Protein AF-A0A7I0HMT1-F1 (afdb_monomer_lite)

Sequence (327 aa):
MYIFFTSRAIYLMNTRFSLSQYRSDVFGLISGSSTLFFNISSFSLLYFYFILPVLFFGVFVGFGYLLRFKKFGLLLVSLVLMALDSVMMAGRFGFHYIFFSGILLFVFKANVNYFKVSLRLMTVICAFILVATYSVYFISETRSINGQSNIKNLFENFVIDYHTESFHILDYELNQPDSIIHDFTLGFSTFSGIERYLLLLPNLIKLTSKIPEVDIIGGFLHPARNLGIDHFGNIKWYNAYASSLFVLYRDGAIFGVVLGSFLLGFFVQGLAYRLPMSVFSSTLLLTGFMFMSIYSLFQAAFTGPMLAGYILSIFTIMKIKLNRNNI

Radius of gyration: 20.98 Å; chains: 1; bounding box: 52×44×71 Å

Foldseek 3Di:
DLVVLLVVLVVCCVPPDPLVRLLCQCLPLPPVAHVSQVSDVVSVCCCFVPVLLVLLLLCLLLQLCCQPVVDNVSNVVSLVSLVSVCSSNSNQCSLVVLLVSLVVVVVCVVVPVPDPPDVVVNVVSVVSNVVSVVVVVVVVQVPPPPNDDDVVCVCCVPPPCQQPVLVVVLVVLLPDPPRPQVQQDPLAQLQLLVVLVVCPVCVVVVVDPRHNPVSVVCSVQVFWDFPDADPVGHTDTYGNAAALLSRQCSNPNPVSNVVVVVVLVVVLVVLVVCCVVRVSLSSSLNVLSVSLVVCSSVHSSCRGSSVSSNVVSVVVVVVVVVVVVVD

pLDDT: mean 75.61, std 12.05, range [44.94, 94.06]

Structure (mmCIF, N/CA/C/O backbone):
data_AF-A0A7I0HMT1-F1
#
_entry.id   AF-A0A7I0HMT1-F1
#
loop_
_atom_site.group_PDB
_atom_site.id
_atom_site.type_symbol
_atom_site.label_atom_id
_atom_site.label_alt_id
_atom_site.label_comp_id
_atom_site.label_asym_id
_atom_site.label_entity_id
_atom_site.label_seq_id
_atom_site.pdbx_PDB_ins_code
_atom_site.Cartn_x
_atom_site.Cartn_y
_atom_site.Cartn_z
_atom_site.occupancy
_atom_site.B_iso_or_equiv
_atom_site.auth_seq_id
_atom_site.auth_comp_id
_atom_site.auth_asym_id
_atom_site.auth_atom_id
_atom_site.pdbx_PDB_model_num
ATOM 1 N N . MET A 1 1 ? 9.554 13.277 12.192 1.00 83.19 1 MET A N 1
ATOM 2 C CA . MET A 1 1 ? 10.064 12.449 11.077 1.00 83.19 1 MET A CA 1
ATOM 3 C C . MET A 1 1 ? 9.332 12.715 9.760 1.00 83.19 1 MET A C 1
ATOM 5 O O . MET A 1 1 ? 9.974 13.224 8.855 1.00 83.19 1 MET A O 1
ATOM 9 N N . TYR A 1 2 ? 8.026 12.435 9.650 1.00 87.94 2 TYR A N 1
ATOM 10 C CA . TYR A 1 2 ? 7.260 12.624 8.404 1.00 87.94 2 TYR A CA 1
ATOM 11 C C . TYR A 1 2 ? 7.394 14.023 7.788 1.00 87.94 2 TYR A C 1
ATOM 13 O O . TYR A 1 2 ? 7.697 14.133 6.607 1.00 87.94 2 TYR A O 1
ATOM 21 N N . ILE A 1 3 ? 7.262 15.086 8.591 1.00 90.81 3 ILE A N 1
ATOM 22 C CA . ILE A 1 3 ? 7.424 16.475 8.121 1.00 90.81 3 ILE A CA 1
ATOM 23 C C . ILE A 1 3 ? 8.795 16.679 7.464 1.00 90.81 3 ILE A C 1
ATOM 25 O O . ILE A 1 3 ? 8.872 17.132 6.331 1.00 90.81 3 ILE A O 1
ATOM 29 N N . PHE A 1 4 ? 9.869 16.274 8.141 1.00 93.50 4 PHE A N 1
ATOM 30 C CA . PHE A 1 4 ? 11.237 16.425 7.648 1.00 93.50 4 PHE A CA 1
ATOM 31 C C . PHE A 1 4 ? 11.466 15.704 6.312 1.00 93.50 4 PHE A C 1
ATOM 33 O O . PHE A 1 4 ? 11.956 16.309 5.359 1.00 93.50 4 PHE A O 1
ATOM 40 N N . PHE A 1 5 ? 11.070 14.430 6.212 1.00 93.38 5 PHE A N 1
ATOM 41 C CA . PHE A 1 5 ? 11.219 13.679 4.965 1.00 93.38 5 PHE A CA 1
ATOM 42 C C . PHE A 1 5 ? 10.277 14.178 3.864 1.00 93.38 5 PHE A C 1
ATOM 44 O O . PHE A 1 5 ? 10.656 14.151 2.700 1.00 93.38 5 PHE A O 1
ATOM 51 N N . THR A 1 6 ? 9.107 14.721 4.206 1.00 92.69 6 THR A N 1
ATOM 52 C CA . THR A 1 6 ? 8.218 15.375 3.232 1.00 92.69 6 THR A CA 1
ATOM 53 C C . THR A 1 6 ? 8.853 16.645 2.672 1.00 92.69 6 THR A C 1
ATOM 55 O O . THR A 1 6 ? 8.900 16.825 1.459 1.00 92.69 6 THR A O 1
ATOM 58 N N . SER A 1 7 ? 9.408 17.508 3.527 1.00 93.50 7 SER A N 1
ATOM 59 C CA . SER A 1 7 ? 10.132 18.705 3.083 1.00 93.50 7 SER A CA 1
ATOM 60 C C . SER A 1 7 ? 11.315 18.340 2.185 1.00 93.50 7 SER A C 1
ATOM 62 O O . SER A 1 7 ? 11.533 18.978 1.156 1.00 93.50 7 SER A O 1
ATOM 64 N N . ARG A 1 8 ? 12.042 17.268 2.525 1.00 93.94 8 ARG A N 1
ATOM 65 C CA . ARG A 1 8 ? 13.122 16.733 1.689 1.00 93.94 8 ARG A CA 1
ATOM 66 C C . ARG A 1 8 ? 12.613 16.196 0.351 1.00 93.94 8 ARG A C 1
ATOM 68 O O . ARG A 1 8 ? 13.240 16.465 -0.667 1.00 93.94 8 ARG A O 1
ATOM 75 N N . ALA A 1 9 ? 11.498 15.471 0.337 1.00 91.56 9 ALA A N 1
ATOM 76 C CA . ALA A 1 9 ? 10.874 14.972 -0.886 1.00 91.56 9 ALA A CA 1
ATOM 77 C C . ALA A 1 9 ? 10.532 16.120 -1.843 1.00 91.56 9 ALA A C 1
ATOM 79 O O . ALA A 1 9 ? 10.933 16.096 -3.004 1.00 91.56 9 ALA A O 1
ATOM 80 N N . ILE A 1 10 ? 9.878 17.165 -1.326 1.00 91.62 10 ILE A N 1
ATOM 81 C CA . ILE A 1 10 ? 9.538 18.377 -2.084 1.00 91.62 10 ILE A CA 1
ATOM 82 C C . ILE A 1 10 ? 10.805 19.044 -2.630 1.00 91.62 10 ILE A C 1
ATOM 84 O O . ILE A 1 10 ? 10.863 19.389 -3.808 1.00 91.62 10 ILE A O 1
ATOM 88 N N . TYR A 1 11 ? 11.847 19.178 -1.807 1.00 94.06 11 TYR A N 1
ATOM 89 C CA . TYR A 1 11 ? 13.129 19.722 -2.253 1.00 94.06 11 TYR A CA 1
ATOM 90 C C . TYR A 1 11 ? 13.744 18.902 -3.399 1.00 94.06 11 TYR A C 1
ATOM 92 O O . TYR A 1 11 ? 14.152 19.473 -4.409 1.00 94.06 11 TYR A O 1
ATOM 100 N N . LEU A 1 12 ? 13.790 17.572 -3.277 1.00 92.62 12 LEU A N 1
ATOM 101 C CA . LEU A 1 12 ? 14.382 16.687 -4.286 1.00 92.62 12 LEU A CA 1
ATOM 102 C C . LEU A 1 12 ? 13.601 16.706 -5.607 1.00 92.62 12 LEU A C 1
ATOM 104 O O . LEU A 1 12 ? 14.223 16.796 -6.667 1.00 92.62 12 LEU A O 1
ATOM 108 N N . MET A 1 13 ? 12.266 16.689 -5.543 1.00 90.44 13 MET A N 1
ATOM 109 C CA . MET A 1 13 ? 11.390 16.7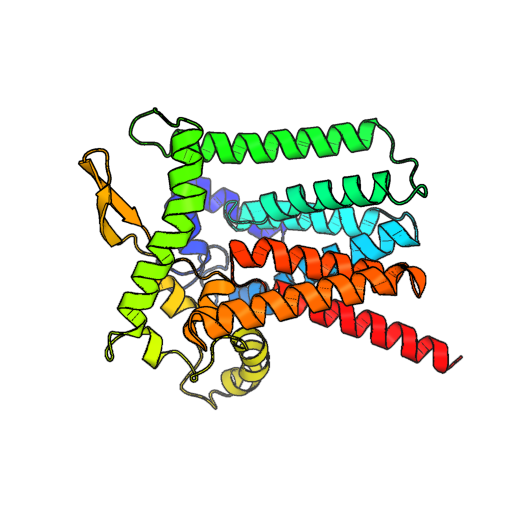91 -6.718 1.00 90.44 13 MET A CA 1
ATOM 110 C C . MET A 1 13 ? 11.506 18.145 -7.431 1.00 90.44 13 MET A C 1
ATOM 112 O O . MET A 1 13 ? 11.334 18.209 -8.642 1.00 90.44 13 MET A O 1
ATOM 116 N N . ASN A 1 14 ? 11.820 19.222 -6.705 1.00 89.50 14 ASN A N 1
ATOM 117 C CA . ASN A 1 14 ? 11.955 20.556 -7.295 1.00 89.50 14 ASN A CA 1
ATOM 118 C C . ASN A 1 14 ? 13.364 20.863 -7.824 1.00 89.50 14 ASN A C 1
ATOM 120 O O . ASN A 1 14 ? 13.516 21.785 -8.619 1.00 89.50 14 ASN A O 1
ATOM 124 N N . THR A 1 15 ? 14.400 20.154 -7.363 1.00 90.56 15 THR A N 1
ATOM 125 C CA . THR A 1 15 ? 15.801 20.538 -7.639 1.00 90.56 15 THR A CA 1
ATOM 126 C C . THR A 1 15 ? 16.631 19.486 -8.358 1.00 90.56 15 THR A C 1
ATOM 128 O O . THR A 1 15 ? 17.561 19.849 -9.072 1.00 90.56 15 THR A O 1
ATOM 131 N N . ARG A 1 16 ? 16.359 18.193 -8.145 1.00 86.62 16 ARG A N 1
ATOM 132 C CA . ARG A 1 16 ? 17.273 17.112 -8.558 1.00 86.62 16 ARG A CA 1
ATOM 133 C C . ARG A 1 16 ? 16.660 16.112 -9.517 1.00 86.62 16 ARG A C 1
ATOM 135 O O . ARG A 1 16 ? 17.378 15.572 -10.351 1.00 86.62 16 ARG A O 1
ATOM 142 N N . PHE A 1 17 ? 15.368 15.843 -9.387 1.00 86.44 17 PHE A N 1
ATOM 143 C CA . PHE A 1 17 ? 14.721 14.756 -10.107 1.00 86.44 17 PHE A CA 1
ATOM 144 C C . PHE A 1 17 ? 13.417 15.218 -10.739 1.00 86.44 17 PHE A C 1
ATOM 146 O O . PHE A 1 17 ? 12.614 15.882 -10.089 1.00 86.44 17 PHE A O 1
ATOM 153 N N . SER A 1 18 ? 13.154 14.777 -11.971 1.00 85.62 18 SER A N 1
ATOM 154 C CA . SER A 1 18 ? 11.780 14.780 -12.483 1.00 85.62 18 SER A CA 1
ATOM 155 C C . SER A 1 18 ? 10.898 13.859 -11.629 1.00 85.62 18 SER A C 1
ATOM 157 O O . SER A 1 18 ? 11.389 12.901 -11.027 1.00 85.62 18 SER A O 1
ATOM 159 N N . LEU A 1 19 ? 9.580 14.088 -11.613 1.00 78.88 19 LEU A N 1
ATOM 160 C CA . LEU A 1 19 ? 8.639 13.285 -10.816 1.00 78.88 19 LEU A CA 1
ATOM 161 C C . LEU A 1 19 ? 8.770 11.773 -11.085 1.00 78.88 19 LEU A C 1
ATOM 163 O O . LEU A 1 19 ? 8.695 10.965 -10.162 1.00 78.88 19 LEU A O 1
ATOM 167 N N . SER A 1 20 ? 9.001 11.384 -12.345 1.00 77.06 20 SER A N 1
ATOM 168 C CA . SER A 1 20 ? 9.175 9.976 -12.721 1.00 77.06 20 SER A CA 1
ATOM 169 C C . SER A 1 20 ? 10.487 9.388 -12.199 1.00 77.06 20 SER A C 1
ATOM 171 O O . SER A 1 20 ? 10.487 8.276 -11.676 1.00 77.06 20 SER A O 1
ATOM 173 N N . GLN A 1 21 ? 11.593 10.129 -12.309 1.00 80.88 21 GLN A N 1
ATOM 174 C CA . GLN A 1 21 ? 12.896 9.689 -11.798 1.00 80.88 21 GLN A CA 1
ATOM 175 C C . GLN A 1 21 ? 12.886 9.593 -10.275 1.00 80.88 21 GLN A C 1
ATOM 177 O O . GLN A 1 21 ? 13.326 8.587 -9.726 1.00 80.88 21 GLN A O 1
ATOM 182 N N . TYR A 1 22 ? 12.316 10.598 -9.605 1.00 86.06 22 TYR A N 1
ATOM 183 C CA . TYR A 1 22 ? 12.167 10.604 -8.156 1.00 86.06 22 TYR A CA 1
ATOM 184 C C . TYR A 1 22 ? 11.382 9.380 -7.684 1.00 86.06 22 TYR A C 1
ATOM 186 O O . TYR A 1 22 ? 11.816 8.677 -6.777 1.00 86.06 22 TYR A O 1
ATOM 194 N N . ARG A 1 23 ? 10.263 9.066 -8.352 1.00 79.44 23 ARG A N 1
ATOM 195 C CA . ARG A 1 23 ? 9.438 7.903 -8.011 1.00 79.44 23 ARG A CA 1
ATOM 196 C C . ARG A 1 23 ? 10.231 6.598 -8.042 1.00 79.44 23 ARG A C 1
ATOM 198 O O . ARG A 1 23 ? 10.039 5.774 -7.158 1.00 79.44 23 ARG A O 1
ATOM 205 N N . SER A 1 24 ? 11.083 6.396 -9.042 1.00 76.88 24 SER A N 1
ATOM 206 C CA . SER A 1 24 ? 11.909 5.187 -9.135 1.00 76.88 24 SER A CA 1
ATOM 207 C C . SER A 1 24 ? 13.045 5.188 -8.106 1.00 76.88 24 SER A C 1
ATOM 209 O O . SER A 1 24 ? 13.325 4.163 -7.486 1.00 76.88 24 SER A O 1
ATOM 211 N N . ASP A 1 25 ? 13.672 6.341 -7.877 1.00 83.69 25 ASP A N 1
ATOM 212 C CA . ASP A 1 25 ? 14.804 6.475 -6.958 1.00 83.69 25 ASP A CA 1
ATOM 213 C C . ASP A 1 25 ? 14.411 6.359 -5.476 1.00 83.69 25 ASP A C 1
ATOM 215 O O . ASP A 1 25 ? 15.166 5.805 -4.683 1.00 83.69 25 ASP A O 1
ATOM 219 N N . VAL A 1 26 ? 13.200 6.774 -5.084 1.00 84.25 26 VAL A N 1
ATOM 220 C CA . VAL A 1 26 ? 12.722 6.618 -3.696 1.00 84.25 26 VAL A CA 1
ATOM 221 C C . VAL A 1 26 ? 12.705 5.151 -3.247 1.00 84.25 26 VAL A C 1
ATOM 223 O O . VAL A 1 26 ? 12.935 4.881 -2.067 1.00 84.25 26 VAL A O 1
ATOM 226 N N . PHE A 1 27 ? 12.505 4.211 -4.174 1.00 77.06 27 PHE A N 1
ATOM 227 C CA . PHE A 1 27 ? 12.581 2.768 -3.917 1.00 77.06 27 PHE A CA 1
ATOM 228 C C . PHE A 1 27 ? 13.976 2.176 -4.177 1.00 77.06 27 PHE A C 1
ATOM 230 O O . PHE A 1 27 ? 14.144 0.965 -4.116 1.00 77.06 27 PHE A O 1
ATOM 237 N N . GLY A 1 28 ? 14.977 3.007 -4.477 1.00 72.69 28 GLY A N 1
ATOM 238 C CA . GLY A 1 28 ? 16.339 2.568 -4.771 1.00 72.69 28 GLY A CA 1
ATOM 239 C C . GLY A 1 28 ? 16.502 1.867 -6.119 1.00 72.69 28 GLY A C 1
ATOM 240 O O . GLY A 1 28 ? 17.533 1.246 -6.344 1.00 72.69 28 GLY A O 1
ATOM 241 N N . LEU A 1 29 ? 15.531 1.978 -7.035 1.00 73.06 29 LEU A N 1
ATOM 242 C CA . LEU A 1 29 ? 15.569 1.271 -8.324 1.00 73.06 29 LEU A CA 1
ATOM 243 C C . LEU A 1 29 ? 16.625 1.826 -9.292 1.00 73.06 29 LEU A C 1
ATOM 245 O O . LEU A 1 29 ? 17.012 1.136 -10.226 1.00 73.06 29 LEU A O 1
ATOM 249 N N . ILE A 1 30 ? 17.062 3.075 -9.098 1.00 70.12 30 ILE A N 1
ATOM 250 C CA . ILE A 1 30 ? 18.069 3.726 -9.951 1.00 70.12 30 ILE A CA 1
ATOM 251 C C . ILE A 1 30 ? 19.456 3.626 -9.316 1.00 70.12 30 ILE A C 1
ATOM 253 O O . ILE A 1 30 ? 20.399 3.157 -9.943 1.00 70.12 30 ILE A O 1
ATOM 257 N N . SER A 1 31 ? 19.589 4.094 -8.076 1.00 67.31 31 SER A N 1
ATOM 258 C CA . SER A 1 31 ? 20.881 4.253 -7.401 1.00 67.31 31 SER A CA 1
ATOM 259 C C . SER A 1 31 ? 21.216 3.113 -6.427 1.00 67.31 31 SER A C 1
ATOM 261 O O . SER A 1 31 ? 22.218 3.187 -5.718 1.00 67.31 31 SER A O 1
ATOM 263 N N . GLY A 1 32 ? 20.378 2.071 -6.348 1.00 67.31 32 GLY A N 1
ATOM 264 C CA . GLY A 1 32 ? 20.508 0.962 -5.391 1.00 67.31 32 GLY A CA 1
ATOM 265 C C . GLY A 1 32 ? 20.139 1.331 -3.948 1.00 67.31 32 GLY A C 1
ATOM 266 O O . GLY A 1 32 ? 20.117 0.475 -3.068 1.00 67.31 32 GLY A O 1
ATOM 267 N N . SER A 1 33 ? 19.841 2.605 -3.675 1.00 76.00 33 SER A N 1
ATOM 268 C CA . SER A 1 33 ? 19.452 3.102 -2.355 1.00 76.00 33 SER A CA 1
ATOM 269 C C . SER A 1 33 ? 18.548 4.328 -2.487 1.00 76.00 33 SER A C 1
ATOM 271 O O . SER A 1 33 ? 18.501 4.967 -3.526 1.00 76.00 33 SER A O 1
ATOM 273 N N . SER A 1 34 ? 17.775 4.653 -1.455 1.00 84.19 34 SER A N 1
ATOM 274 C CA . SER A 1 34 ? 16.822 5.763 -1.536 1.00 84.19 34 SER A CA 1
ATOM 275 C C . SER A 1 34 ? 17.482 7.099 -1.196 1.00 84.19 34 SER A C 1
ATOM 277 O O . SER A 1 34 ? 17.866 7.322 -0.038 1.00 84.19 34 SER A O 1
ATOM 279 N N . THR A 1 35 ? 17.532 8.043 -2.144 1.00 88.00 35 THR A N 1
ATOM 280 C CA . THR A 1 35 ? 18.073 9.392 -1.868 1.00 88.00 35 THR A CA 1
ATOM 281 C C . THR A 1 35 ? 17.214 10.183 -0.885 1.00 88.00 35 THR A C 1
ATOM 283 O O . THR A 1 35 ? 17.734 11.026 -0.134 1.00 88.00 35 THR A O 1
ATOM 286 N N . LEU A 1 36 ? 15.913 9.874 -0.807 1.00 90.50 36 LEU A N 1
ATOM 287 C CA . LEU A 1 36 ? 15.019 10.390 0.229 1.00 90.50 36 LEU A CA 1
ATOM 288 C C . LEU A 1 36 ? 15.558 10.047 1.623 1.00 90.50 36 LEU A C 1
ATOM 290 O O . LEU A 1 36 ? 15.602 10.922 2.487 1.00 90.50 36 LEU A O 1
ATOM 294 N N . PHE A 1 37 ? 16.057 8.827 1.811 1.00 90.69 37 PHE A N 1
ATOM 295 C CA . PHE A 1 37 ? 16.632 8.338 3.065 1.00 90.69 37 PHE A CA 1
ATOM 296 C C . PHE A 1 37 ? 18.155 8.530 3.159 1.00 90.69 37 PHE A C 1
ATOM 298 O O . PHE A 1 37 ? 18.831 7.776 3.851 1.00 90.69 37 PHE A O 1
ATOM 305 N N . PHE A 1 38 ? 18.704 9.557 2.496 1.00 88.19 38 PHE A N 1
ATOM 306 C CA . PHE A 1 38 ? 20.143 9.881 2.486 1.00 88.19 38 PHE A CA 1
ATOM 307 C C . PHE A 1 38 ? 21.041 8.751 1.972 1.00 88.19 38 PHE A C 1
ATOM 309 O O . PHE A 1 38 ? 22.221 8.721 2.309 1.00 88.19 38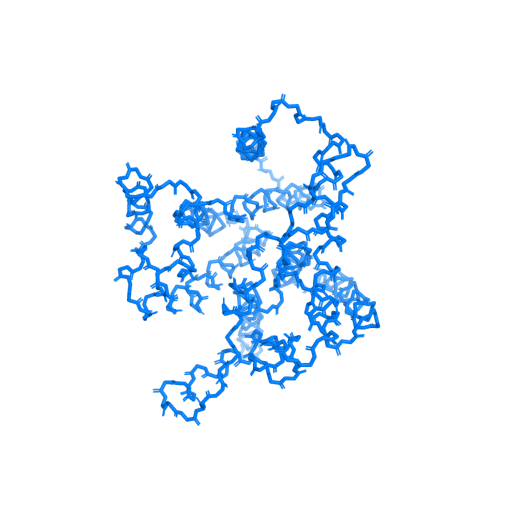 PHE A O 1
ATOM 316 N N . ASN A 1 39 ? 20.502 7.822 1.177 1.00 83.31 39 ASN A N 1
ATOM 317 C CA . ASN A 1 39 ? 21.199 6.602 0.765 1.00 83.31 39 ASN A CA 1
ATOM 318 C C . ASN A 1 39 ? 21.623 5.714 1.955 1.00 83.31 39 ASN A C 1
ATOM 320 O O . ASN A 1 39 ? 22.502 4.867 1.828 1.00 83.31 39 ASN A O 1
ATOM 324 N N . ILE A 1 40 ? 20.991 5.886 3.124 1.00 82.06 40 ILE A N 1
ATOM 325 C CA . ILE A 1 40 ? 21.247 5.089 4.327 1.00 82.06 40 ILE A CA 1
ATOM 326 C C . ILE A 1 40 ? 20.218 3.957 4.383 1.00 82.06 40 ILE A C 1
ATOM 328 O O . ILE A 1 40 ? 19.029 4.183 4.632 1.00 82.06 40 ILE A O 1
ATOM 332 N N . SER A 1 41 ? 20.679 2.718 4.195 1.00 78.12 41 SER A N 1
ATOM 333 C CA . SER A 1 41 ? 19.829 1.518 4.187 1.00 78.12 41 SER A CA 1
ATOM 334 C C . SER A 1 41 ? 19.024 1.354 5.480 1.00 78.12 41 SER A C 1
ATOM 336 O O . SER A 1 41 ? 17.832 1.063 5.421 1.00 78.12 41 SER A O 1
ATOM 338 N N . SER A 1 42 ? 19.619 1.638 6.642 1.00 80.25 42 SER A N 1
ATOM 339 C CA . SER A 1 42 ? 18.949 1.538 7.947 1.00 80.25 42 SER A CA 1
ATOM 340 C C . SER A 1 42 ? 17.693 2.407 8.055 1.00 80.25 42 SER A C 1
ATOM 342 O O . SER A 1 42 ? 16.711 1.989 8.665 1.00 80.25 42 SER A O 1
ATOM 344 N N . PHE A 1 43 ? 17.684 3.599 7.447 1.00 84.00 43 PHE A N 1
ATOM 345 C CA . PHE A 1 43 ? 16.502 4.466 7.437 1.00 84.00 43 PHE A CA 1
ATOM 346 C C . PHE A 1 43 ? 15.407 3.938 6.515 1.00 84.00 43 PHE A C 1
ATOM 348 O O . PHE A 1 43 ? 14.237 3.974 6.894 1.00 84.00 43 PHE A O 1
ATOM 355 N N . SER A 1 44 ? 15.785 3.397 5.354 1.00 82.00 44 SER A N 1
ATOM 356 C CA . SER A 1 44 ? 14.847 2.721 4.453 1.00 82.00 44 SER A CA 1
ATOM 357 C C . SER A 1 44 ? 14.195 1.518 5.145 1.00 82.00 44 SER A C 1
ATOM 359 O O . SER A 1 44 ? 12.970 1.411 5.193 1.00 82.00 44 SER A O 1
ATOM 361 N N . LEU A 1 45 ? 15.001 0.666 5.792 1.00 80.19 45 LEU A N 1
ATOM 362 C CA . LEU A 1 45 ? 14.516 -0.498 6.535 1.00 80.19 45 LEU A CA 1
ATOM 363 C C . LEU A 1 45 ? 13.584 -0.093 7.682 1.00 80.19 45 LEU A C 1
ATOM 365 O O . LEU A 1 45 ? 12.481 -0.625 7.791 1.00 80.19 45 LEU A O 1
ATOM 369 N N . LEU A 1 46 ? 13.979 0.881 8.508 1.00 84.31 46 LEU A N 1
ATOM 370 C CA . LEU A 1 46 ? 13.128 1.392 9.588 1.00 84.31 46 LEU A CA 1
ATOM 371 C C . LEU A 1 46 ? 11.778 1.877 9.046 1.00 84.31 46 LEU A C 1
ATOM 373 O O . LEU A 1 46 ? 10.723 1.587 9.616 1.00 84.31 46 LEU A O 1
ATOM 377 N N . TYR A 1 47 ? 11.805 2.608 7.936 1.00 87.88 47 TYR A N 1
ATOM 378 C CA . TYR A 1 47 ? 10.601 3.143 7.334 1.00 87.88 47 TYR A CA 1
ATOM 379 C C . TYR A 1 47 ? 9.666 2.035 6.815 1.00 87.88 47 TYR A C 1
ATOM 381 O O . TYR A 1 47 ? 8.504 1.983 7.226 1.00 87.88 47 TYR A O 1
ATOM 389 N N . PHE A 1 48 ? 10.164 1.118 5.979 1.00 82.12 48 PHE A N 1
ATOM 390 C CA . PHE A 1 48 ? 9.332 0.084 5.353 1.00 82.12 48 PHE A CA 1
ATOM 391 C C . PHE A 1 48 ? 8.881 -1.013 6.328 1.00 82.12 48 PHE A C 1
ATOM 393 O O . PHE A 1 48 ? 7.753 -1.493 6.213 1.00 82.12 48 PHE A O 1
ATOM 400 N N . TYR A 1 49 ? 9.714 -1.387 7.306 1.00 83.44 49 TYR A N 1
ATOM 401 C CA . TYR A 1 49 ? 9.408 -2.485 8.233 1.00 83.44 49 TYR A CA 1
ATOM 402 C C . TYR A 1 49 ? 8.704 -2.052 9.518 1.00 83.44 49 TYR A C 1
ATOM 404 O O . TYR A 1 49 ? 8.034 -2.881 10.130 1.00 83.44 49 TYR A O 1
ATOM 412 N N . PHE A 1 50 ? 8.809 -0.785 9.929 1.00 87.00 50 PHE A N 1
ATOM 413 C CA . PHE A 1 50 ? 8.191 -0.322 11.177 1.00 87.00 50 PHE A CA 1
ATOM 414 C C . PHE A 1 50 ? 7.210 0.819 10.959 1.00 87.00 50 PHE A C 1
ATOM 416 O O . PHE A 1 50 ? 6.052 0.723 11.363 1.00 87.00 50 PHE A O 1
ATOM 423 N N . ILE A 1 51 ? 7.638 1.895 10.306 1.00 91.56 51 ILE A N 1
ATOM 424 C CA . ILE A 1 51 ? 6.834 3.121 10.240 1.00 91.56 51 ILE A CA 1
ATOM 425 C C . ILE A 1 51 ? 5.590 2.921 9.379 1.00 91.56 51 ILE A C 1
ATOM 427 O O . ILE A 1 51 ? 4.487 3.258 9.811 1.00 91.56 51 ILE A O 1
ATOM 431 N N . LEU A 1 52 ? 5.751 2.329 8.197 1.00 89.75 52 LEU A N 1
ATOM 432 C CA . LEU A 1 52 ? 4.647 2.101 7.275 1.00 89.75 52 LEU A CA 1
ATOM 433 C C . LEU A 1 52 ? 3.613 1.088 7.829 1.00 89.75 52 LEU A C 1
ATOM 435 O O . LEU A 1 52 ? 2.417 1.385 7.782 1.00 89.75 52 LEU A O 1
ATOM 439 N N . PRO A 1 53 ? 4.005 -0.038 8.466 1.00 91.88 53 PRO A N 1
ATOM 440 C CA . PRO A 1 53 ? 3.071 -0.885 9.215 1.00 91.88 53 PRO A CA 1
ATOM 441 C C . PRO A 1 53 ? 2.334 -0.173 10.351 1.00 91.88 53 PRO A C 1
ATOM 443 O O . PRO A 1 53 ? 1.128 -0.362 10.511 1.00 91.88 53 PRO A O 1
ATOM 446 N N . VAL A 1 54 ? 3.027 0.669 11.129 1.00 93.56 54 VAL A N 1
ATOM 447 C CA . VAL A 1 54 ? 2.411 1.455 12.215 1.00 93.56 54 VAL A CA 1
ATOM 448 C C . VAL A 1 54 ? 1.402 2.463 11.664 1.00 93.56 54 VAL A C 1
ATOM 450 O O . VAL A 1 54 ? 0.359 2.689 12.279 1.00 93.56 54 VAL A O 1
ATOM 453 N N . LEU A 1 55 ? 1.666 3.036 10.489 1.00 93.38 55 LEU A N 1
ATOM 454 C CA . LEU A 1 55 ? 0.732 3.926 9.812 1.00 93.38 55 LEU A CA 1
ATOM 455 C C . LEU A 1 55 ? -0.569 3.198 9.430 1.00 93.38 55 LEU A C 1
ATOM 457 O O . LEU A 1 55 ? -1.653 3.684 9.762 1.00 93.38 55 LEU A O 1
ATOM 461 N N . PHE A 1 56 ? -0.479 2.009 8.817 1.00 93.00 56 PHE A N 1
ATOM 462 C CA . PHE A 1 56 ? -1.658 1.179 8.515 1.00 93.00 56 PHE A CA 1
ATOM 463 C C . PHE A 1 56 ? -2.388 0.716 9.778 1.00 93.00 56 PHE A C 1
ATOM 465 O O . PHE A 1 56 ? -3.614 0.807 9.849 1.00 93.00 56 PHE A O 1
ATOM 472 N N . PHE A 1 57 ? -1.647 0.297 10.807 1.00 94.06 57 PHE A N 1
ATOM 473 C CA . PHE A 1 57 ? -2.205 -0.015 12.122 1.00 94.06 57 PHE A CA 1
ATOM 474 C C . PHE A 1 57 ? -3.011 1.163 12.687 1.00 94.06 57 PHE A C 1
ATOM 476 O O . PHE A 1 57 ? -4.143 0.978 13.135 1.00 94.06 57 PHE A O 1
ATOM 483 N N . GLY A 1 58 ? -2.470 2.383 12.606 1.00 94.06 58 GLY A N 1
ATOM 484 C CA . GLY A 1 58 ? -3.151 3.604 13.032 1.00 94.06 58 GLY A CA 1
ATOM 485 C C . GLY A 1 58 ? -4.468 3.844 12.291 1.00 94.06 58 GLY A C 1
ATOM 486 O O . GLY A 1 58 ? -5.464 4.186 12.926 1.00 94.06 58 GLY A O 1
ATOM 487 N N . VAL A 1 59 ? -4.515 3.582 10.979 1.00 92.44 59 VAL A N 1
ATOM 488 C CA . VAL A 1 59 ? -5.760 3.650 10.196 1.00 92.44 59 VAL A CA 1
ATOM 489 C C . VAL A 1 59 ? -6.775 2.614 10.689 1.00 92.44 59 VAL A C 1
ATOM 491 O O . VAL A 1 59 ? -7.910 2.977 11.005 1.00 92.44 59 VAL A O 1
ATOM 494 N N . PHE A 1 60 ? -6.384 1.342 10.816 1.00 91.81 60 PHE A N 1
ATOM 495 C CA . PHE A 1 60 ? -7.294 0.255 11.213 1.00 91.81 60 PHE A CA 1
ATOM 496 C C . PHE A 1 60 ? -7.853 0.457 12.628 1.00 91.81 60 PHE A C 1
ATOM 498 O O . PHE A 1 60 ? -9.065 0.377 12.854 1.00 91.81 60 PHE A O 1
ATOM 505 N N . VAL A 1 61 ? -6.983 0.808 13.578 1.00 90.69 61 VAL A N 1
ATOM 506 C CA . VAL A 1 61 ? -7.372 1.143 14.952 1.00 90.69 61 VAL A CA 1
ATOM 507 C C . VAL A 1 61 ? -8.183 2.435 14.992 1.00 90.69 61 VAL A C 1
ATOM 509 O O . VAL A 1 61 ? -9.164 2.513 15.731 1.00 90.69 61 VAL A O 1
ATOM 512 N N . GLY A 1 62 ? -7.832 3.426 14.172 1.00 89.94 62 GLY A N 1
ATOM 513 C CA . GLY A 1 62 ? -8.571 4.675 14.008 1.00 89.94 62 GLY A CA 1
ATOM 514 C C . GLY A 1 62 ? -10.029 4.440 13.622 1.00 89.94 62 GLY A C 1
ATOM 515 O O . GLY A 1 62 ? -10.918 5.028 14.240 1.00 89.94 62 GLY A O 1
ATOM 516 N N . PHE A 1 63 ? -10.293 3.522 12.686 1.00 87.12 63 PHE A N 1
ATOM 517 C CA . PHE A 1 63 ? -11.655 3.089 12.356 1.00 87.12 63 PHE A CA 1
ATOM 518 C C . PHE A 1 63 ? -12.364 2.439 13.546 1.00 87.12 63 PHE A C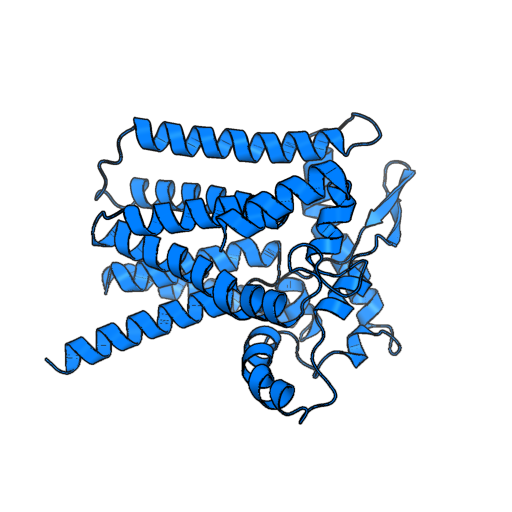 1
ATOM 520 O O . PHE A 1 63 ? -13.497 2.811 13.857 1.00 87.12 63 PHE A O 1
ATOM 527 N N . GLY A 1 64 ? -11.699 1.525 14.259 1.00 84.56 64 GLY A N 1
ATOM 528 C CA . GLY A 1 64 ? -12.255 0.918 15.472 1.00 84.56 64 GLY A CA 1
ATOM 529 C C . GLY A 1 64 ? -12.632 1.965 16.530 1.00 84.56 64 GLY A C 1
ATOM 530 O O . GLY A 1 64 ? -13.739 1.934 17.076 1.00 84.56 64 GLY A O 1
ATOM 531 N N . TYR A 1 65 ? -11.747 2.935 16.788 1.00 84.06 65 TYR A N 1
ATOM 532 C CA . TYR A 1 65 ? -11.974 4.015 17.754 1.00 84.06 65 TYR A CA 1
ATOM 533 C C . TYR A 1 65 ? -13.094 4.954 17.325 1.00 84.06 65 TYR A C 1
ATOM 535 O O . TYR A 1 65 ? -13.906 5.374 18.156 1.00 84.06 65 TYR A O 1
ATOM 543 N N . LEU A 1 66 ? -13.155 5.268 16.036 1.00 82.38 66 LEU A N 1
ATOM 544 C CA . LEU A 1 66 ? -14.209 6.094 15.485 1.00 82.38 66 LEU A CA 1
ATOM 545 C C . LEU A 1 66 ? -15.571 5.409 15.632 1.00 82.38 66 LEU A C 1
ATOM 547 O O . LEU A 1 66 ? -16.486 6.025 16.173 1.00 82.38 66 LEU A O 1
ATOM 551 N N . LEU A 1 67 ? -15.716 4.148 15.210 1.00 78.25 67 LEU A N 1
ATOM 552 C CA . LEU A 1 67 ? -17.016 3.468 15.259 1.00 78.25 67 LEU A CA 1
ATOM 553 C C . LEU A 1 67 ? -17.456 3.143 16.694 1.00 78.25 67 LEU A C 1
ATOM 555 O O . LEU A 1 67 ? -18.640 3.246 17.006 1.00 78.25 67 LEU A O 1
ATOM 559 N N . ARG A 1 68 ? -16.524 2.797 17.596 1.00 77.88 68 ARG A N 1
ATOM 560 C CA . ARG A 1 68 ? -16.867 2.458 18.988 1.00 77.88 68 ARG A CA 1
ATOM 561 C C . ARG A 1 68 ? -17.037 3.678 19.890 1.00 77.88 68 ARG A C 1
ATOM 563 O O . ARG A 1 68 ? -17.972 3.714 20.685 1.00 77.88 68 ARG A O 1
ATOM 570 N N . PHE A 1 69 ? -16.109 4.629 19.821 1.00 80.19 69 PHE A N 1
ATOM 571 C CA . PHE A 1 69 ? -16.005 5.737 20.779 1.00 80.19 69 PHE A CA 1
ATOM 572 C C . PHE A 1 69 ? -16.331 7.100 20.166 1.00 80.19 69 PHE A C 1
ATOM 574 O O . PHE A 1 69 ? -16.281 8.100 20.879 1.00 80.19 69 PHE A O 1
ATOM 581 N N . LYS A 1 70 ? -16.642 7.166 18.862 1.00 76.75 70 LYS A N 1
ATOM 582 C CA . LYS A 1 70 ? -16.911 8.416 18.126 1.00 76.75 70 LYS A CA 1
ATOM 583 C C . LYS A 1 70 ? -15.741 9.407 18.165 1.00 76.75 70 LYS A C 1
ATOM 585 O O . LYS A 1 70 ? -15.927 10.605 17.971 1.00 76.75 70 LYS A O 1
ATOM 590 N N . LYS A 1 71 ? -14.520 8.913 18.400 1.00 80.44 71 LYS A N 1
ATOM 591 C CA . LYS A 1 71 ? -13.303 9.731 18.449 1.00 80.44 71 LYS A CA 1
ATOM 592 C C . LYS A 1 71 ? -12.587 9.676 17.105 1.00 80.44 71 LYS A C 1
ATOM 594 O O . LYS A 1 71 ? -11.979 8.668 16.766 1.00 80.44 71 LYS A O 1
ATOM 599 N N . PHE A 1 72 ? -12.636 10.779 16.363 1.00 82.44 72 PHE A N 1
ATOM 600 C CA . PHE A 1 72 ? -12.010 10.891 15.041 1.00 82.44 72 PHE A CA 1
ATOM 601 C C . PHE A 1 72 ? -10.509 11.208 15.089 1.00 82.44 72 PHE A C 1
ATOM 603 O O . PHE A 1 72 ? -9.811 10.970 14.111 1.00 82.44 72 PHE A O 1
ATOM 610 N N . GLY A 1 73 ? -9.996 11.707 16.220 1.00 84.50 73 GLY A N 1
ATOM 611 C CA . GLY A 1 73 ? -8.627 12.226 16.322 1.00 84.50 73 GLY A CA 1
ATOM 612 C C . GLY A 1 73 ? -7.543 11.247 15.865 1.00 84.50 73 GLY A C 1
ATOM 613 O O . GLY A 1 73 ? -6.667 11.639 15.104 1.00 84.50 73 GLY A O 1
ATOM 614 N N . LEU A 1 74 ? -7.632 9.970 16.259 1.00 89.69 74 LEU A N 1
ATOM 615 C CA . LEU A 1 74 ? -6.646 8.965 15.848 1.00 89.69 74 LEU A CA 1
ATOM 616 C C . LEU A 1 74 ? -6.671 8.734 14.331 1.00 89.69 74 LEU A C 1
ATOM 618 O O . LEU A 1 74 ? -5.627 8.780 13.691 1.00 89.69 74 LEU A O 1
ATOM 622 N N . LEU A 1 75 ? -7.866 8.556 13.757 1.00 89.00 75 LEU A N 1
ATOM 623 C CA . LEU A 1 75 ? -8.017 8.364 12.316 1.00 89.00 75 LEU A CA 1
ATOM 624 C C . LEU A 1 75 ? -7.546 9.600 11.538 1.00 89.00 75 LEU A C 1
ATOM 626 O O . LEU A 1 75 ? -6.852 9.453 10.540 1.00 89.00 75 LEU A O 1
ATOM 630 N N . LEU A 1 76 ? -7.861 10.809 12.012 1.00 86.31 76 LEU A N 1
ATOM 631 C CA . LEU A 1 76 ? -7.402 12.055 11.397 1.00 86.31 76 LEU A CA 1
ATOM 632 C C . LEU A 1 76 ? -5.875 12.142 11.366 1.00 86.31 76 LEU A C 1
ATOM 634 O O . LEU A 1 76 ? -5.308 12.429 10.316 1.00 86.31 76 LEU A O 1
ATOM 638 N N . VAL A 1 77 ? -5.209 11.864 12.491 1.00 91.00 77 VAL A N 1
ATOM 639 C CA . VAL A 1 77 ? -3.741 11.860 12.559 1.00 91.00 77 VAL A CA 1
ATOM 640 C C . VAL A 1 77 ? -3.168 10.842 11.574 1.00 91.00 77 VAL A C 1
ATOM 642 O O . VAL A 1 77 ? -2.268 11.183 10.810 1.00 91.00 77 VAL A O 1
ATOM 645 N N . SER A 1 78 ? -3.717 9.626 11.522 1.00 92.75 78 SER A N 1
ATOM 646 C CA . SER A 1 78 ? -3.268 8.606 10.570 1.00 92.75 78 SER A CA 1
ATOM 647 C C . SER A 1 78 ? -3.485 9.015 9.111 1.00 92.75 78 SER A C 1
ATOM 649 O O . SER A 1 78 ? -2.592 8.809 8.297 1.00 92.75 78 SER A O 1
ATOM 651 N N . LEU A 1 79 ? -4.614 9.643 8.768 1.00 89.69 79 LEU A N 1
ATOM 652 C CA . LEU A 1 79 ? -4.878 10.127 7.407 1.00 89.69 79 LEU A CA 1
ATOM 653 C C . LEU A 1 79 ? -3.957 11.289 7.009 1.00 89.69 79 LEU A C 1
ATOM 655 O O . LEU A 1 79 ? -3.489 11.327 5.874 1.00 89.69 79 LEU A O 1
ATOM 659 N N . VAL A 1 80 ? -3.647 12.203 7.934 1.00 88.94 80 VAL A N 1
ATOM 660 C CA . VAL A 1 80 ? -2.671 13.282 7.697 1.00 88.94 80 VAL A CA 1
ATOM 661 C C . VAL A 1 80 ? -1.278 12.703 7.465 1.00 88.94 80 VAL A C 1
ATOM 663 O O . VAL A 1 80 ? -0.607 13.086 6.510 1.00 88.94 80 VAL A O 1
ATOM 666 N N . LEU A 1 81 ? -0.849 11.746 8.292 1.00 91.56 81 LEU A N 1
ATOM 667 C CA . LEU A 1 81 ? 0.427 11.060 8.091 1.00 91.56 81 LEU A CA 1
ATOM 668 C C . LEU A 1 81 ? 0.452 10.295 6.762 1.00 91.56 81 LEU A C 1
ATOM 670 O O . LEU A 1 81 ? 1.459 10.351 6.069 1.00 91.56 81 LEU A O 1
ATOM 674 N N . MET A 1 82 ? -0.661 9.675 6.356 1.00 90.25 82 MET A N 1
ATOM 675 C CA . MET A 1 82 ? -0.804 9.025 5.048 1.00 90.25 82 MET A CA 1
ATOM 676 C C . MET A 1 82 ? -0.714 10.022 3.886 1.00 90.25 82 MET A C 1
ATOM 678 O O . MET A 1 82 ? -0.170 9.701 2.832 1.00 90.25 82 MET A O 1
ATOM 682 N N . ALA A 1 83 ? -1.206 11.251 4.059 1.00 86.06 83 ALA A N 1
ATOM 683 C CA . ALA A 1 83 ? -1.071 12.297 3.047 1.00 86.06 83 ALA A CA 1
ATOM 684 C C . ALA A 1 83 ? 0.394 12.733 2.901 1.00 86.06 83 ALA A C 1
ATOM 686 O O . ALA A 1 83 ? 0.896 12.842 1.785 1.00 86.06 83 ALA A O 1
ATOM 687 N N . LEU A 1 84 ? 1.104 12.909 4.020 1.00 89.75 84 LEU A N 1
ATOM 688 C CA . LEU A 1 84 ? 2.544 13.191 4.018 1.00 89.75 84 LEU A CA 1
ATOM 689 C C . LEU A 1 84 ? 3.342 12.040 3.389 1.00 89.75 84 LEU A C 1
ATOM 691 O O . LEU A 1 84 ? 4.212 12.276 2.556 1.00 89.75 84 LEU A O 1
ATOM 695 N N . ASP A 1 85 ? 2.987 10.798 3.722 1.00 89.94 85 ASP A N 1
ATOM 696 C CA . ASP A 1 85 ? 3.535 9.581 3.118 1.00 89.94 85 ASP A CA 1
ATOM 697 C C . ASP A 1 85 ? 3.354 9.566 1.596 1.00 89.94 85 ASP A C 1
ATOM 699 O O . ASP A 1 85 ? 4.294 9.315 0.844 1.00 89.94 85 ASP A O 1
ATOM 703 N N . SER A 1 86 ? 2.158 9.943 1.136 1.00 87.38 86 SER A N 1
ATOM 704 C CA . SER A 1 86 ? 1.837 10.052 -0.289 1.00 87.38 86 SER A CA 1
ATOM 705 C 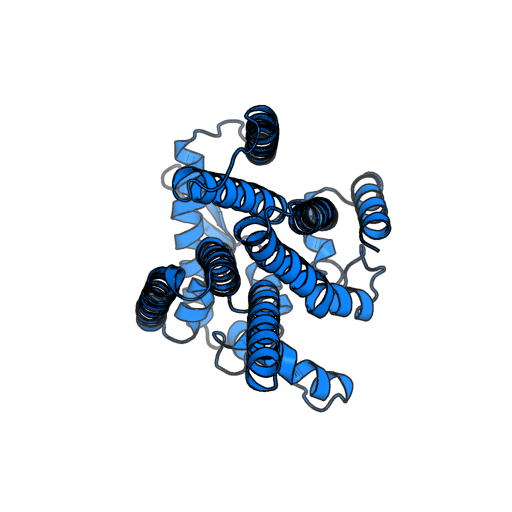C . SER A 1 86 ? 2.753 11.039 -0.997 1.00 87.38 86 SER A C 1
ATOM 707 O O . SER A 1 86 ? 3.213 10.750 -2.095 1.00 87.38 86 SER A O 1
ATOM 709 N N . VAL A 1 87 ? 3.038 12.190 -0.384 1.00 85.94 87 VAL A N 1
ATOM 710 C CA . VAL A 1 87 ? 3.957 13.183 -0.957 1.00 85.94 87 VAL A CA 1
ATOM 711 C C . VAL A 1 87 ? 5.392 12.654 -0.955 1.00 85.94 87 VAL A C 1
ATOM 713 O O . VAL A 1 87 ? 6.070 12.747 -1.976 1.00 85.94 87 VAL A O 1
ATOM 716 N N . MET A 1 88 ? 5.837 12.043 0.150 1.00 89.31 88 MET A N 1
ATOM 717 C CA . MET A 1 88 ? 7.161 11.415 0.257 1.00 89.31 88 MET A CA 1
ATOM 718 C C . MET A 1 88 ? 7.393 10.345 -0.817 1.00 89.31 88 MET A C 1
ATOM 720 O O . MET A 1 88 ? 8.490 10.236 -1.349 1.00 89.31 88 MET A O 1
ATOM 724 N N . MET A 1 89 ? 6.357 9.578 -1.154 1.00 85.19 89 MET A N 1
ATOM 725 C CA . MET A 1 89 ? 6.412 8.469 -2.112 1.00 85.19 89 MET A CA 1
ATOM 726 C C . MET A 1 89 ? 5.913 8.845 -3.518 1.00 85.19 89 MET A C 1
ATOM 728 O O . MET A 1 89 ? 5.640 7.960 -4.333 1.00 85.19 89 MET A O 1
ATOM 732 N N . ALA A 1 90 ? 5.753 10.143 -3.807 1.00 81.00 90 ALA A N 1
ATOM 733 C CA . ALA A 1 90 ? 5.273 10.665 -5.092 1.00 81.00 90 ALA A CA 1
ATOM 734 C C . ALA A 1 90 ? 3.953 10.036 -5.597 1.00 81.00 90 ALA A C 1
ATOM 736 O O . ALA A 1 90 ? 3.795 9.701 -6.771 1.00 81.00 90 ALA A O 1
ATOM 737 N N . GLY A 1 91 ? 2.983 9.881 -4.696 1.00 63.34 91 GLY A N 1
ATOM 738 C CA . GLY A 1 91 ? 1.573 9.663 -5.020 1.00 63.34 91 GLY A CA 1
ATOM 739 C C . GLY A 1 91 ? 1.169 8.239 -5.407 1.00 63.34 91 GLY A C 1
ATOM 740 O O . GLY A 1 91 ? 0.037 8.052 -5.840 1.00 63.34 91 GLY A O 1
ATOM 741 N N . ARG A 1 92 ? 2.034 7.224 -5.242 1.00 64.44 92 ARG A N 1
ATOM 742 C CA . ARG A 1 92 ? 1.787 5.865 -5.772 1.00 64.44 92 ARG A CA 1
ATOM 743 C C . ARG A 1 92 ? 0.490 5.221 -5.253 1.00 64.44 92 ARG A C 1
ATOM 745 O O . ARG A 1 92 ? -0.327 4.800 -6.060 1.00 64.44 92 ARG A O 1
ATOM 752 N N . PHE A 1 93 ? 0.260 5.198 -3.936 1.00 69.62 93 PHE A N 1
ATOM 753 C CA . PHE A 1 93 ? -0.963 4.610 -3.358 1.00 69.62 93 PHE A CA 1
ATOM 754 C C . PHE A 1 93 ? -1.550 5.346 -2.150 1.00 69.62 93 PHE A C 1
ATOM 756 O O . PHE A 1 93 ? -2.724 5.160 -1.849 1.00 69.62 93 PHE A O 1
ATOM 763 N N . GLY A 1 94 ? -0.795 6.216 -1.476 1.00 76.50 94 GLY A N 1
ATOM 764 C CA . GLY A 1 94 ? -1.283 6.850 -0.249 1.00 76.50 94 GLY A CA 1
ATOM 765 C C . GLY A 1 94 ? -2.547 7.708 -0.439 1.00 76.50 94 GLY A C 1
ATOM 766 O O . GLY A 1 94 ? -3.455 7.650 0.390 1.00 76.50 94 GLY A O 1
ATOM 767 N N . PHE A 1 95 ? -2.691 8.401 -1.575 1.00 74.94 95 PHE A N 1
ATOM 768 C CA . PHE A 1 95 ? -3.929 9.124 -1.898 1.00 74.94 95 PHE A CA 1
ATOM 769 C C . PHE A 1 95 ? -5.111 8.180 -2.147 1.00 74.94 95 PHE A C 1
ATOM 771 O O . PHE A 1 95 ? -6.221 8.466 -1.696 1.00 74.94 95 PHE A O 1
ATOM 778 N N . HIS A 1 96 ? -4.870 7.021 -2.769 1.00 79.25 96 HIS A N 1
ATOM 779 C CA . HIS A 1 96 ? -5.877 5.971 -2.918 1.00 79.25 96 HIS A CA 1
ATOM 780 C C . HIS A 1 96 ? -6.318 5.455 -1.541 1.00 79.25 96 HIS A C 1
ATOM 782 O O . HIS A 1 96 ? -7.515 5.308 -1.287 1.00 79.25 96 HIS A O 1
ATOM 788 N N . TYR A 1 97 ? -5.378 5.246 -0.609 1.00 84.56 97 TYR A N 1
ATOM 789 C CA . TYR A 1 97 ? -5.682 4.808 0.759 1.00 84.56 97 TYR A CA 1
ATOM 790 C C . TYR A 1 97 ? -6.602 5.795 1.482 1.00 84.56 97 TYR A C 1
ATOM 792 O O . TYR A 1 97 ? -7.563 5.383 2.139 1.00 84.56 97 TYR A O 1
ATOM 800 N N . ILE A 1 98 ? -6.345 7.097 1.340 1.00 82.94 98 ILE A N 1
ATOM 801 C CA . ILE A 1 98 ? -7.184 8.143 1.938 1.00 82.94 98 ILE A CA 1
ATOM 802 C C . ILE A 1 98 ? -8.572 8.159 1.289 1.00 82.94 98 ILE A C 1
ATOM 804 O O . ILE A 1 98 ? -9.577 8.183 2.002 1.00 82.94 98 ILE A O 1
ATOM 808 N N . PHE A 1 99 ? -8.636 8.088 -0.043 1.00 78.94 99 PHE A N 1
ATOM 809 C CA . PHE A 1 99 ? -9.893 8.021 -0.789 1.00 78.94 99 PHE A CA 1
ATOM 810 C C . PHE A 1 99 ? -10.747 6.827 -0.345 1.00 78.94 99 PHE A C 1
ATOM 812 O O . PHE A 1 99 ? -11.907 6.991 0.038 1.00 78.94 99 PHE A O 1
ATOM 819 N N . PHE A 1 100 ? -10.151 5.635 -0.298 1.00 81.50 100 PHE A N 1
ATOM 820 C CA . PHE A 1 100 ? -10.847 4.422 0.112 1.00 81.50 100 PHE A CA 1
ATOM 821 C C . PHE A 1 100 ? -11.278 4.470 1.585 1.00 81.50 100 PHE A C 1
ATOM 823 O O . PHE A 1 100 ? -12.387 4.056 1.926 1.00 81.50 100 PHE A O 1
ATOM 830 N N . SER A 1 101 ? -10.460 5.066 2.457 1.00 84.56 101 SER A N 1
ATOM 831 C CA . SER A 1 101 ? -10.860 5.333 3.843 1.00 84.56 101 SER A CA 1
ATOM 832 C C . SER A 1 101 ? -12.117 6.211 3.906 1.00 84.56 101 SER A C 1
ATOM 834 O O . SER A 1 101 ? -13.012 5.953 4.708 1.00 84.56 101 SER A O 1
ATOM 836 N N . GLY A 1 102 ? -12.233 7.213 3.031 1.00 78.62 102 GLY A N 1
ATOM 837 C CA . GLY A 1 102 ? -13.436 8.035 2.907 1.00 78.62 102 GLY A CA 1
ATOM 838 C C . GLY A 1 102 ? -14.678 7.256 2.453 1.00 78.62 102 GLY A C 1
ATOM 839 O O . GLY A 1 102 ? -15.753 7.455 3.022 1.00 78.62 102 GLY A O 1
ATOM 840 N N . ILE A 1 103 ? -14.533 6.317 1.509 1.00 78.81 103 ILE A N 1
ATOM 841 C CA . ILE A 1 103 ? -15.624 5.406 1.106 1.00 78.81 103 ILE A CA 1
ATOM 842 C C . ILE A 1 103 ? -16.084 4.564 2.297 1.00 78.81 103 ILE A C 1
ATOM 844 O O . ILE A 1 103 ? -17.280 4.508 2.583 1.00 78.81 103 ILE A O 1
ATOM 848 N N . LEU A 1 104 ? -15.151 3.950 3.030 1.00 79.88 104 LEU A N 1
ATOM 849 C CA . LEU A 1 104 ? -15.489 3.152 4.211 1.00 79.88 104 LEU A CA 1
ATOM 850 C C . LEU A 1 104 ? -16.232 3.984 5.262 1.00 79.88 104 LEU A C 1
ATOM 852 O O . LEU A 1 104 ? -17.231 3.527 5.814 1.00 79.88 104 LEU A O 1
ATOM 856 N N . LEU A 1 105 ? -15.800 5.226 5.505 1.00 78.25 105 LEU A N 1
ATOM 857 C CA . LEU A 1 105 ? -16.500 6.147 6.405 1.00 78.25 105 LEU A CA 1
ATOM 858 C C . LEU A 1 105 ? -17.947 6.402 5.969 1.00 78.25 105 LEU A C 1
ATOM 860 O O . LEU A 1 105 ? -18.846 6.411 6.813 1.00 78.25 105 LEU A O 1
ATOM 864 N N . PHE A 1 106 ? -18.179 6.588 4.669 1.00 72.75 106 PHE A N 1
ATOM 865 C CA . PHE A 1 106 ? -19.520 6.769 4.120 1.00 72.75 106 PHE A CA 1
ATOM 866 C C . PHE A 1 106 ? -20.383 5.511 4.294 1.00 72.75 106 PHE A C 1
ATOM 868 O O . PHE A 1 106 ? -21.495 5.602 4.818 1.00 72.75 106 PHE A O 1
ATOM 875 N N . VAL A 1 107 ? -19.853 4.336 3.937 1.00 73.56 107 VAL A N 1
ATOM 876 C CA . VAL A 1 107 ? -20.555 3.045 4.053 1.00 73.56 107 VAL A CA 1
ATOM 877 C C . VAL A 1 107 ? -20.927 2.742 5.504 1.00 73.56 107 VAL A C 1
ATOM 879 O O . VAL A 1 107 ? -22.062 2.341 5.778 1.00 73.56 107 VAL A O 1
ATOM 882 N N . PHE A 1 108 ? -20.014 2.973 6.452 1.00 72.06 108 PHE A N 1
ATOM 883 C CA . PHE A 1 108 ? -20.321 2.788 7.869 1.00 72.06 108 PHE A CA 1
ATOM 884 C C . PHE A 1 108 ? -21.352 3.799 8.363 1.00 72.06 108 PHE A C 1
ATOM 886 O O . PHE A 1 108 ? -22.256 3.413 9.094 1.00 72.06 108 PHE A O 1
ATOM 893 N N . LYS A 1 109 ? -21.288 5.067 7.941 1.00 66.69 109 LYS A N 1
ATOM 894 C CA . LYS A 1 109 ? -22.300 6.066 8.320 1.00 66.69 109 LYS A CA 1
ATOM 895 C C . LYS A 1 109 ? -23.701 5.697 7.820 1.00 66.69 109 LYS A C 1
ATOM 897 O O . LYS A 1 109 ? -24.659 5.888 8.561 1.00 66.69 109 LYS A O 1
ATOM 902 N N . ALA A 1 110 ? -23.818 5.204 6.587 1.00 62.81 110 ALA A N 1
ATOM 903 C CA . ALA A 1 110 ? -25.104 4.866 5.977 1.00 62.81 110 ALA A CA 1
ATOM 904 C C . ALA A 1 110 ? -25.772 3.650 6.642 1.00 62.81 110 ALA A C 1
ATOM 906 O O . ALA A 1 110 ? -26.980 3.654 6.852 1.00 62.81 110 ALA A O 1
ATOM 907 N N . ASN A 1 111 ? -24.987 2.631 7.003 1.00 60.06 111 ASN A N 1
ATOM 908 C CA . ASN A 1 111 ? -25.517 1.371 7.539 1.00 60.06 111 ASN A CA 1
ATOM 909 C C . ASN A 1 111 ? -25.584 1.328 9.072 1.00 60.06 111 ASN A C 1
ATOM 911 O O . ASN A 1 111 ? -26.318 0.532 9.651 1.00 60.06 111 ASN A O 1
ATOM 915 N N . VAL A 1 112 ? -24.809 2.173 9.750 1.00 58.69 112 VAL A N 1
ATOM 916 C CA . VAL A 1 112 ? -24.686 2.189 11.206 1.00 58.69 112 VAL A CA 1
ATOM 917 C C . VAL A 1 112 ? -25.215 3.548 11.658 1.00 58.69 112 VAL A C 1
ATOM 919 O O . VAL A 1 112 ? -24.478 4.532 11.675 1.00 58.69 112 VAL A O 1
ATOM 922 N N . ASN A 1 113 ? -26.503 3.598 12.033 1.00 52.62 113 ASN A N 1
ATOM 923 C CA . ASN A 1 113 ? -27.296 4.777 12.462 1.00 52.62 113 ASN A CA 1
ATOM 924 C C . ASN A 1 113 ? -26.732 5.551 13.690 1.00 52.62 113 ASN A C 1
ATOM 926 O O . ASN A 1 113 ? -27.415 6.326 14.354 1.00 52.62 113 ASN A O 1
ATOM 930 N N . TYR A 1 114 ? -25.462 5.340 14.028 1.00 49.19 114 TYR A N 1
ATOM 931 C CA . TYR A 1 114 ? -24.757 5.843 15.199 1.00 49.19 114 TYR A CA 1
ATOM 932 C C . TYR A 1 114 ? -24.110 7.225 14.984 1.00 49.19 114 TYR A C 1
ATOM 934 O O . TYR A 1 114 ? -23.545 7.786 15.935 1.00 49.19 114 TYR A O 1
ATOM 942 N N . PHE A 1 115 ? -24.195 7.797 13.775 1.00 51.88 115 PHE A N 1
ATOM 943 C CA . PHE A 1 115 ? -23.467 9.005 13.381 1.00 51.88 115 PHE A CA 1
ATOM 944 C C . PHE A 1 115 ? -24.355 10.203 13.025 1.00 51.88 115 PHE A C 1
ATOM 946 O O . PHE A 1 115 ? -25.039 10.213 12.008 1.00 51.88 115 PHE A O 1
ATOM 953 N N . LYS A 1 116 ? -24.170 11.308 13.760 1.00 49.94 116 LYS A N 1
ATOM 954 C CA . LYS A 1 116 ? -24.370 12.669 13.237 1.00 49.94 116 LYS A CA 1
ATOM 955 C C . LYS A 1 116 ? -23.019 13.227 12.769 1.00 49.94 116 LYS A C 1
ATOM 957 O O . LYS A 1 116 ? -22.463 14.122 13.396 1.00 49.94 116 LYS A O 1
ATOM 962 N N . VAL A 1 117 ? -22.437 12.677 11.697 1.00 53.34 117 VAL A N 1
ATOM 963 C CA . VAL A 1 117 ? -21.335 13.381 11.007 1.00 53.34 117 VAL A CA 1
ATOM 964 C C . VAL A 1 117 ? -21.950 14.577 10.296 1.00 53.34 117 VAL A C 1
ATOM 966 O O . VAL A 1 117 ? -22.850 14.378 9.474 1.00 53.34 117 VAL A O 1
ATOM 969 N N . SER A 1 118 ? -21.484 15.788 10.613 1.00 59.19 118 SER A N 1
ATOM 970 C CA . SER A 1 118 ? -22.001 17.007 9.993 1.00 59.19 118 SER A CA 1
ATOM 971 C C . SER A 1 118 ? -21.888 16.907 8.473 1.00 59.19 118 SER A C 1
ATOM 973 O O . SER A 1 118 ? -20.893 16.407 7.941 1.00 59.19 118 SER A O 1
ATOM 975 N N . LEU A 1 119 ? -22.923 17.373 7.771 1.00 58.72 119 LEU A N 1
ATOM 976 C CA . LEU A 1 119 ? -22.943 17.409 6.308 1.00 58.72 119 LEU A CA 1
ATOM 977 C C . LEU A 1 119 ? -21.665 18.071 5.778 1.00 58.72 119 LEU A C 1
ATOM 979 O O . LEU A 1 119 ? -21.025 17.520 4.897 1.00 58.72 119 LEU A O 1
ATOM 983 N N . ARG A 1 120 ? -21.219 19.142 6.449 1.00 59.56 120 ARG A N 1
ATOM 984 C CA . ARG A 1 120 ? -19.983 19.884 6.175 1.00 59.56 120 ARG A CA 1
ATOM 985 C C . ARG A 1 120 ? -18.718 19.020 6.182 1.00 59.56 120 ARG A C 1
ATOM 987 O O . ARG A 1 120 ? -17.908 19.157 5.274 1.00 59.56 120 ARG A O 1
ATOM 994 N N . LEU A 1 121 ? -18.533 18.129 7.163 1.00 59.72 121 LEU A N 1
ATOM 995 C CA . LEU A 1 121 ? -17.360 17.240 7.189 1.00 59.72 121 LEU A CA 1
ATOM 996 C C . LEU A 1 121 ? -17.415 16.222 6.042 1.00 59.72 121 LEU A C 1
ATOM 998 O O . LEU A 1 121 ? -16.392 15.920 5.437 1.00 59.72 121 LEU A O 1
ATOM 1002 N N . MET A 1 122 ? -18.614 15.742 5.706 1.00 59.12 122 MET A N 1
ATOM 1003 C CA . MET A 1 122 ? -18.826 14.878 4.544 1.00 59.12 122 MET A CA 1
ATOM 1004 C C . MET A 1 122 ? -18.506 15.606 3.238 1.00 59.12 122 MET A C 1
ATOM 1006 O O . MET A 1 122 ? -17.799 15.054 2.406 1.00 59.12 122 MET A O 1
ATOM 1010 N N . THR A 1 123 ? -18.952 16.855 3.084 1.00 62.91 123 THR A N 1
ATOM 1011 C CA . THR A 1 123 ? -18.642 17.680 1.911 1.00 62.91 123 THR A CA 1
ATOM 1012 C C . THR A 1 123 ? -17.139 17.892 1.773 1.00 62.91 123 THR A C 1
ATOM 1014 O O . THR A 1 123 ? -16.622 17.793 0.670 1.00 62.91 123 THR A O 1
ATOM 1017 N N . VAL A 1 124 ? -16.423 18.117 2.880 1.00 66.06 124 VAL A N 1
ATOM 1018 C CA . VAL A 1 124 ? -14.957 18.254 2.873 1.00 66.06 124 VAL A CA 1
ATOM 1019 C C . VAL A 1 124 ? -14.276 16.949 2.457 1.00 66.06 124 VAL A C 1
ATOM 1021 O O . VAL A 1 124 ? -13.372 16.986 1.628 1.00 66.06 124 VAL A O 1
ATOM 1024 N N . ILE A 1 125 ? -14.722 15.795 2.967 1.00 60.50 125 ILE A N 1
ATOM 1025 C CA . ILE A 1 125 ? -14.182 14.484 2.569 1.00 60.50 125 ILE A CA 1
ATOM 1026 C C . ILE A 1 125 ? -14.466 14.210 1.087 1.00 60.50 125 ILE A C 1
ATOM 1028 O O . ILE A 1 125 ? -13.553 13.834 0.360 1.00 60.50 125 ILE A O 1
ATOM 1032 N N . CYS A 1 126 ? -15.695 14.441 0.619 1.00 61.50 126 CYS A N 1
ATOM 1033 C CA . CYS A 1 126 ? -16.075 14.271 -0.783 1.00 61.50 126 CYS A CA 1
ATOM 1034 C C . CYS A 1 126 ? -15.317 15.231 -1.707 1.00 61.50 126 CYS A C 1
ATOM 1036 O O . CYS A 1 126 ? -14.879 14.812 -2.772 1.00 61.50 126 CYS A O 1
ATOM 1038 N N . ALA A 1 127 ? -15.118 16.487 -1.300 1.00 67.69 127 ALA A N 1
ATOM 1039 C CA . ALA A 1 127 ? -14.328 17.459 -2.050 1.00 67.69 127 ALA A CA 1
ATOM 1040 C C . ALA A 1 127 ? -12.854 17.043 -2.117 1.00 67.69 127 ALA A C 1
ATOM 1042 O O . ALA A 1 127 ? -12.261 17.069 -3.190 1.00 67.69 127 ALA A O 1
ATOM 1043 N N . PHE A 1 128 ? -12.276 16.587 -1.002 1.00 65.75 128 PHE A N 1
ATOM 1044 C CA . PHE A 1 128 ? -10.906 16.072 -0.967 1.00 65.75 128 PHE A CA 1
ATOM 1045 C C . PHE A 1 128 ? -10.739 14.839 -1.866 1.00 65.75 128 PHE A C 1
ATOM 1047 O O . PHE A 1 128 ? -9.779 14.748 -2.624 1.00 65.75 128 PHE A O 1
ATOM 1054 N N . ILE A 1 129 ? -11.710 13.924 -1.828 1.00 62.53 129 ILE A N 1
ATOM 1055 C CA . ILE A 1 129 ? -11.809 12.760 -2.711 1.00 62.53 129 ILE A CA 1
ATOM 1056 C C . ILE A 1 129 ? -11.856 13.188 -4.181 1.00 62.53 129 ILE A C 1
ATOM 1058 O O . ILE A 1 129 ? -11.070 12.686 -4.981 1.00 62.53 129 ILE A O 1
ATOM 1062 N N . LEU A 1 130 ? -12.746 14.112 -4.543 1.00 65.69 130 LEU A N 1
ATOM 1063 C CA . LEU A 1 130 ? -12.883 14.613 -5.912 1.00 65.69 130 LEU A CA 1
ATOM 1064 C C . LEU A 1 130 ? -11.575 15.229 -6.402 1.00 65.69 130 LEU A C 1
ATOM 1066 O O . LEU A 1 130 ? -11.120 14.893 -7.489 1.00 65.69 130 LEU A O 1
ATOM 1070 N N . VAL A 1 131 ? -10.928 16.048 -5.572 1.00 70.44 131 VAL A N 1
ATOM 1071 C CA . VAL A 1 131 ? -9.626 16.648 -5.884 1.00 70.44 131 VAL A CA 1
ATOM 1072 C C . VAL A 1 131 ? -8.547 15.577 -6.049 1.00 70.44 131 VAL A C 1
ATOM 1074 O O . VAL A 1 131 ? -7.785 15.643 -7.010 1.00 70.44 131 VAL A O 1
ATOM 1077 N N . ALA A 1 132 ? -8.491 14.565 -5.177 1.00 57.38 132 ALA A N 1
ATOM 1078 C CA . ALA A 1 132 ? -7.535 13.459 -5.278 1.00 57.38 132 ALA A CA 1
ATOM 1079 C C . ALA A 1 132 ? -7.751 12.611 -6.548 1.00 57.38 132 ALA A C 1
ATOM 1081 O O . ALA A 1 132 ? -6.800 12.265 -7.241 1.00 57.38 132 ALA A O 1
ATOM 1082 N N . THR A 1 133 ? -9.004 12.319 -6.898 1.00 57.72 133 THR A N 1
ATOM 1083 C CA . THR A 1 133 ? -9.343 11.525 -8.092 1.00 57.72 133 THR A CA 1
ATOM 1084 C C . THR A 1 133 ? -9.077 12.324 -9.371 1.00 57.72 133 THR A C 1
ATOM 1086 O O . THR A 1 133 ? -8.501 11.807 -10.325 1.00 57.72 133 THR A O 1
ATOM 1089 N N . TYR A 1 134 ? -9.426 13.614 -9.368 1.00 62.69 134 TYR A N 1
ATOM 1090 C CA . TYR A 1 134 ? -9.166 14.526 -10.479 1.00 62.69 134 TYR A CA 1
ATOM 1091 C C . TYR A 1 134 ? -7.669 14.772 -10.680 1.00 62.69 134 TYR A C 1
ATOM 1093 O O . TYR A 1 134 ? -7.210 14.860 -11.811 1.00 62.69 134 TYR A O 1
ATOM 1101 N N . SER A 1 135 ? -6.878 14.819 -9.607 1.00 57.88 135 SER A N 1
ATOM 1102 C CA . SER A 1 135 ? -5.420 14.928 -9.727 1.00 57.88 135 SER A CA 1
ATOM 1103 C C . SER A 1 135 ? -4.785 13.655 -10.287 1.00 57.88 135 SER A C 1
ATOM 1105 O O . SER A 1 135 ? -3.873 13.765 -11.100 1.00 57.88 135 SER A O 1
ATOM 1107 N N . VAL A 1 136 ? -5.296 12.460 -9.962 1.00 59.78 136 VAL A N 1
ATOM 1108 C CA . VAL A 1 136 ? -4.871 11.213 -10.631 1.00 59.78 136 VAL A CA 1
ATOM 1109 C C . VAL A 1 136 ? -5.226 11.236 -12.122 1.00 59.78 136 VAL A C 1
ATOM 1111 O O . VAL A 1 136 ? -4.370 10.925 -12.949 1.00 59.78 136 VAL A O 1
ATOM 1114 N N . TYR A 1 137 ? -6.444 11.661 -12.473 1.00 60.12 137 TYR A N 1
ATOM 1115 C CA . TYR A 1 137 ? -6.866 11.827 -13.868 1.00 60.12 137 TYR A CA 1
ATOM 1116 C C . TYR A 1 137 ? -5.974 12.830 -14.620 1.00 60.12 137 TYR A C 1
ATOM 1118 O O . TYR A 1 137 ? -5.426 12.496 -15.665 1.00 60.12 137 TYR A O 1
ATOM 1126 N N . PHE A 1 138 ? -5.724 14.007 -14.043 1.00 58.94 138 PHE A N 1
ATOM 1127 C CA . PHE A 1 138 ? -4.886 15.057 -14.629 1.00 58.94 138 PHE A CA 1
ATOM 1128 C C . PHE A 1 138 ? -3.423 14.617 -14.813 1.00 58.94 138 PHE A C 1
ATOM 1130 O O . PHE A 1 138 ? -2.803 14.877 -15.845 1.00 58.94 138 PHE A O 1
ATOM 1137 N N . ILE A 1 139 ? -2.859 13.890 -13.842 1.00 57.94 139 ILE A N 1
ATOM 1138 C CA . ILE A 1 139 ? -1.520 13.288 -13.964 1.00 57.94 139 ILE A CA 1
ATOM 1139 C C . ILE A 1 139 ? -1.497 12.213 -15.063 1.00 57.94 139 ILE A C 1
ATOM 1141 O O . ILE A 1 139 ? -0.479 12.029 -15.730 1.00 57.94 139 ILE A O 1
ATOM 1145 N N . SER A 1 140 ? -2.601 11.494 -15.269 1.00 54.34 140 SER A N 1
ATOM 1146 C CA . SER A 1 140 ? -2.707 10.512 -16.351 1.00 54.34 140 SER A CA 1
ATOM 1147 C C . SER A 1 140 ? -2.848 11.170 -17.727 1.00 54.34 140 SER A C 1
ATOM 1149 O O . SER A 1 140 ? -2.247 10.693 -18.686 1.00 54.34 140 SER A O 1
ATOM 1151 N N . GLU A 1 141 ? -3.592 12.271 -17.827 1.00 54.94 141 GLU A N 1
ATOM 1152 C CA . GLU A 1 141 ? -3.795 13.038 -19.061 1.00 54.94 141 GLU A CA 1
ATOM 1153 C C . GLU A 1 141 ? -2.497 13.723 -19.511 1.00 54.94 141 GLU A C 1
ATOM 1155 O O . GLU A 1 141 ? -2.088 13.593 -20.663 1.00 54.94 141 GLU A O 1
ATOM 1160 N N . THR A 1 142 ? -1.759 14.329 -18.575 1.00 52.75 142 THR A N 1
ATOM 1161 C CA . THR A 1 142 ? -0.430 14.924 -18.831 1.00 52.75 142 THR A CA 1
ATOM 1162 C C . THR A 1 142 ? 0.653 13.906 -19.212 1.00 52.75 142 THR A C 1
ATOM 1164 O O . THR A 1 142 ? 1.706 14.292 -19.714 1.00 52.75 142 THR A O 1
ATOM 1167 N N . ARG A 1 143 ? 0.414 12.604 -19.001 1.00 48.22 143 ARG A N 1
ATOM 1168 C CA . ARG A 1 143 ? 1.293 11.510 -19.449 1.00 48.22 143 ARG A CA 1
ATOM 1169 C C . ARG A 1 143 ? 0.946 10.970 -20.835 1.00 48.22 143 ARG A C 1
ATOM 1171 O O . ARG A 1 143 ? 1.749 10.234 -21.405 1.00 48.22 143 ARG A O 1
ATOM 1178 N N . SER A 1 144 ? -0.229 11.294 -21.371 1.00 48.50 144 SER A N 1
ATOM 1179 C CA . SER A 1 144 ? -0.647 10.830 -22.691 1.00 48.50 144 SER A CA 1
ATOM 1180 C C . SER A 1 144 ? 0.076 11.654 -23.761 1.00 48.50 144 SER A C 1
ATOM 1182 O O . SER A 1 144 ? -0.221 12.828 -23.970 1.00 48.50 144 SER A O 1
ATOM 1184 N N . ILE A 1 145 ? 1.020 11.013 -24.452 1.00 44.94 145 ILE A N 1
ATOM 1185 C CA . ILE A 1 145 ? 1.872 11.617 -25.491 1.00 44.94 145 ILE A CA 1
ATOM 1186 C C . ILE A 1 145 ? 1.040 12.189 -26.663 1.00 44.94 145 ILE A C 1
ATOM 1188 O O . ILE A 1 145 ? 1.502 13.099 -27.341 1.00 44.94 145 ILE A O 1
ATOM 1192 N N . ASN A 1 146 ? -0.210 11.737 -26.846 1.00 46.44 146 ASN A N 1
ATOM 1193 C CA . ASN A 1 146 ? -1.055 12.084 -27.999 1.0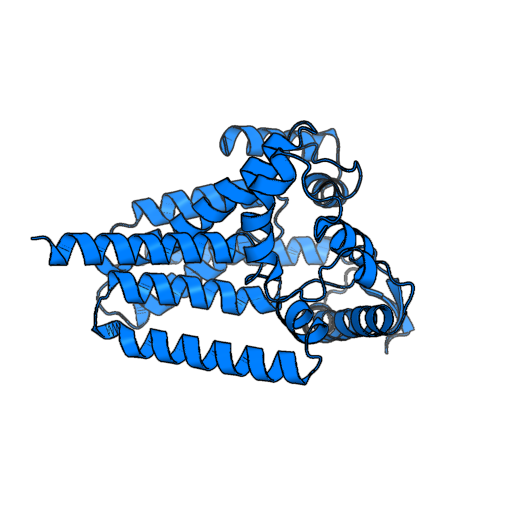0 46.44 146 ASN A CA 1
ATOM 1194 C C . ASN A 1 146 ? -2.388 12.786 -27.654 1.00 46.44 146 ASN A C 1
ATOM 1196 O O . ASN A 1 146 ? -3.249 12.906 -28.521 1.00 46.44 146 ASN A O 1
ATOM 1200 N N . GLY A 1 147 ? -2.595 13.243 -26.414 1.00 46.75 147 GLY A N 1
ATOM 1201 C CA . GLY A 1 147 ? -3.755 14.081 -26.045 1.00 46.75 147 GLY A CA 1
ATOM 1202 C C . GLY A 1 147 ? -5.159 13.479 -26.267 1.00 46.75 147 GLY A C 1
ATOM 1203 O O . GLY A 1 147 ? -6.131 14.226 -26.299 1.00 46.75 147 GLY A O 1
ATOM 1204 N N . GLN A 1 148 ? -5.296 12.157 -26.424 1.00 46.56 148 GLN A N 1
ATOM 1205 C CA . GLN A 1 148 ? -6.583 11.478 -26.649 1.00 46.56 148 GLN A CA 1
ATOM 1206 C C . GLN A 1 148 ? -6.840 10.396 -25.591 1.00 46.56 148 GLN A C 1
ATOM 1208 O O . GLN A 1 148 ? -6.933 9.201 -25.883 1.00 46.56 148 GLN A O 1
ATOM 1213 N N . SER A 1 149 ? -6.958 10.796 -24.325 1.00 51.56 149 SER A N 1
ATOM 1214 C CA . SER A 1 149 ? -7.430 9.899 -23.267 1.00 51.56 149 SER A CA 1
ATOM 1215 C C . SER A 1 149 ? -8.958 9.817 -23.295 1.00 51.56 149 SER A C 1
ATOM 1217 O O . SER A 1 149 ? -9.649 10.571 -22.615 1.00 51.56 149 SER A O 1
ATOM 1219 N N . ASN A 1 150 ? -9.505 8.898 -24.091 1.00 58.44 150 ASN A N 1
ATOM 1220 C CA . ASN A 1 150 ? -10.914 8.519 -23.977 1.00 58.44 150 ASN A CA 1
ATOM 1221 C C . ASN A 1 150 ? -11.101 7.609 -22.743 1.00 58.44 150 ASN A C 1
ATOM 1223 O O . ASN A 1 150 ? -10.233 6.786 -22.453 1.00 58.44 150 ASN A O 1
ATOM 1227 N N . ILE A 1 151 ? -12.227 7.708 -22.024 1.00 58.25 151 ILE A N 1
ATOM 1228 C CA . ILE A 1 151 ? -12.521 6.872 -20.837 1.00 58.25 151 ILE A CA 1
ATOM 1229 C C . ILE A 1 151 ? -12.449 5.377 -21.184 1.00 58.25 151 ILE A C 1
ATOM 1231 O O . ILE A 1 151 ? -11.985 4.575 -20.375 1.00 58.25 151 ILE A O 1
ATOM 1235 N N . LYS A 1 152 ? -12.836 5.012 -22.412 1.00 59.34 152 LYS A N 1
ATOM 1236 C CA . LYS A 1 152 ? -12.677 3.652 -22.940 1.00 59.34 152 LYS A CA 1
ATOM 1237 C C . LYS A 1 152 ? -11.207 3.208 -22.949 1.00 59.34 152 LYS A C 1
ATOM 1239 O O . LYS A 1 152 ? -10.900 2.150 -22.414 1.00 59.34 152 LYS A O 1
ATOM 1244 N N . ASN A 1 153 ? -10.309 4.053 -23.457 1.00 62.06 153 ASN A N 1
ATOM 1245 C CA . ASN A 1 153 ? -8.871 3.774 -23.494 1.00 62.06 153 ASN A CA 1
ATOM 1246 C C . ASN A 1 153 ? -8.283 3.695 -22.079 1.00 62.06 153 ASN A C 1
ATOM 1248 O O . ASN A 1 153 ? -7.374 2.913 -21.838 1.00 62.06 153 ASN A O 1
ATOM 1252 N N . LEU A 1 154 ? -8.807 4.467 -21.118 1.00 63.34 154 LEU A N 1
ATOM 1253 C CA . LEU A 1 154 ? -8.403 4.338 -19.715 1.00 63.34 154 LEU A CA 1
ATOM 1254 C C . LEU A 1 154 ? -8.819 2.983 -19.131 1.00 63.34 154 LEU A C 1
ATOM 1256 O O . LEU A 1 154 ? -8.020 2.349 -18.452 1.00 63.34 154 LEU A O 1
ATOM 1260 N N . PHE A 1 155 ? -10.042 2.523 -19.395 1.00 65.12 155 PHE A N 1
ATOM 1261 C CA . PHE A 1 155 ? -10.507 1.232 -18.889 1.00 65.12 155 PHE A CA 1
ATOM 1262 C C . PHE A 1 155 ? -9.743 0.058 -19.515 1.00 65.12 155 PHE A C 1
ATOM 1264 O O . PHE A 1 155 ? -9.258 -0.807 -18.790 1.00 65.12 155 PHE A O 1
ATOM 1271 N N . GLU A 1 156 ? -9.581 0.048 -20.839 1.00 67.75 156 GLU A N 1
ATOM 1272 C CA . GLU A 1 156 ? -8.816 -0.990 -21.542 1.00 67.75 156 GLU A CA 1
ATOM 1273 C C . GLU A 1 156 ? -7.358 -1.013 -21.060 1.00 67.75 156 GLU A C 1
ATOM 1275 O O . GLU A 1 156 ? -6.896 -2.052 -20.594 1.00 67.75 156 GLU A O 1
ATOM 1280 N N . ASN A 1 157 ? -6.680 0.139 -21.018 1.00 65.38 157 ASN A N 1
ATOM 1281 C CA . ASN A 1 157 ? -5.269 0.193 -20.632 1.00 65.38 157 ASN A CA 1
ATOM 1282 C C . ASN A 1 157 ? -5.024 -0.113 -19.145 1.00 65.38 157 ASN A C 1
ATOM 1284 O O . ASN A 1 157 ? -4.037 -0.769 -18.823 1.00 65.38 157 ASN A O 1
ATOM 1288 N N . PHE A 1 158 ? -5.874 0.373 -18.226 1.00 63.81 158 PHE A N 1
ATOM 1289 C CA . PHE A 1 158 ? -5.628 0.267 -16.777 1.00 63.81 158 PHE A CA 1
ATOM 1290 C C . PHE A 1 158 ? -6.343 -0.896 -16.082 1.00 63.81 158 PHE A C 1
ATOM 1292 O O . PHE A 1 158 ? -5.921 -1.273 -14.990 1.00 63.81 158 PHE A O 1
ATOM 1299 N N . VAL A 1 159 ? -7.413 -1.451 -16.661 1.00 67.19 159 VAL A N 1
ATOM 1300 C CA . VAL A 1 159 ? -8.175 -2.556 -16.048 1.00 67.19 159 VAL A CA 1
ATOM 1301 C C . VAL A 1 159 ? -7.956 -3.865 -16.794 1.00 67.19 159 VAL A C 1
ATOM 1303 O O . VAL A 1 159 ? -7.760 -4.890 -16.149 1.00 67.19 159 VAL A O 1
ATOM 1306 N N . ILE A 1 160 ? -7.976 -3.855 -18.128 1.00 71.56 160 ILE A N 1
ATOM 1307 C CA . ILE A 1 160 ? -7.858 -5.089 -18.916 1.00 71.56 160 ILE A CA 1
ATOM 1308 C C . ILE A 1 160 ? -6.389 -5.389 -19.200 1.00 71.56 160 ILE A C 1
ATOM 1310 O O . ILE A 1 160 ? -5.850 -6.354 -18.658 1.00 71.56 160 ILE A O 1
ATOM 1314 N N . ASP A 1 161 ? -5.724 -4.549 -19.990 1.00 72.25 161 ASP A N 1
ATOM 1315 C CA . ASP A 1 161 ? -4.346 -4.780 -20.424 1.00 72.25 161 ASP A CA 1
ATOM 1316 C C . ASP A 1 161 ? -3.404 -4.816 -19.215 1.00 72.25 161 ASP A C 1
ATOM 1318 O O . ASP A 1 161 ? -2.617 -5.747 -19.061 1.00 72.25 161 ASP A O 1
ATOM 1322 N N . TYR A 1 162 ? -3.567 -3.889 -18.266 1.00 70.81 162 TYR A N 1
ATOM 1323 C CA . TYR A 1 162 ? -2.766 -3.863 -17.038 1.00 70.81 162 TYR A CA 1
ATOM 1324 C C . TYR A 1 162 ? -2.803 -5.181 -16.246 1.00 70.81 162 TYR A C 1
ATOM 1326 O O . TYR A 1 162 ? -1.786 -5.595 -15.690 1.00 70.81 162 TYR A O 1
ATOM 1334 N N . HIS A 1 163 ? -3.958 -5.854 -16.196 1.00 75.06 163 HIS A N 1
ATOM 1335 C CA . HIS A 1 163 ? -4.142 -7.105 -15.457 1.00 75.06 163 HIS A CA 1
ATOM 1336 C C . HIS A 1 163 ? -4.003 -8.365 -16.315 1.00 75.06 163 HIS A C 1
ATOM 1338 O O . HIS A 1 163 ? -4.067 -9.455 -15.761 1.00 75.06 163 HIS A O 1
ATOM 1344 N N . THR A 1 164 ? -3.798 -8.259 -17.626 1.00 78.81 164 THR A N 1
ATOM 1345 C CA . THR A 1 164 ? -3.618 -9.420 -18.519 1.00 78.81 164 THR A CA 1
ATOM 1346 C C . THR A 1 164 ? -2.183 -9.496 -19.024 1.00 78.81 164 THR A C 1
ATOM 1348 O O . THR A 1 164 ? -1.511 -10.508 -18.831 1.00 78.81 164 THR A O 1
ATOM 1351 N N . GLU A 1 165 ? -1.660 -8.388 -19.539 1.00 81.81 165 GLU A N 1
ATOM 1352 C CA . GLU A 1 165 ? -0.303 -8.272 -20.078 1.00 81.81 165 GLU A CA 1
ATOM 1353 C C . GLU A 1 165 ? 0.768 -8.464 -18.993 1.00 81.81 165 GLU A C 1
ATOM 1355 O O . GLU A 1 165 ? 1.806 -9.087 -19.221 1.00 81.81 165 GLU A O 1
ATOM 1360 N N . SER A 1 166 ? 0.487 -8.012 -17.764 1.00 77.69 166 SER A N 1
ATOM 1361 C CA . SER A 1 166 ? 1.332 -8.314 -16.604 1.00 77.69 166 SER A CA 1
ATOM 1362 C C . SER A 1 166 ? 1.477 -9.828 -16.394 1.00 77.69 166 SER A C 1
ATOM 1364 O O . SER A 1 166 ? 2.597 -10.319 -16.253 1.00 77.69 166 SER A O 1
ATOM 1366 N N . PHE A 1 167 ? 0.372 -10.583 -16.394 1.00 80.50 167 PHE A N 1
ATOM 1367 C CA . PHE A 1 167 ? 0.429 -12.038 -16.206 1.00 80.50 167 PHE A CA 1
ATOM 1368 C C . PHE A 1 167 ? 1.107 -12.744 -17.372 1.00 80.50 167 PHE A C 1
ATOM 1370 O O . PHE A 1 167 ? 1.810 -13.716 -17.132 1.00 80.50 167 PHE A O 1
ATOM 1377 N N . HIS A 1 168 ? 0.971 -12.235 -18.596 1.00 83.75 168 HIS A N 1
ATOM 1378 C CA . HIS A 1 168 ? 1.699 -12.769 -19.743 1.00 83.75 168 HIS A CA 1
ATOM 1379 C C . HIS A 1 168 ? 3.223 -12.663 -19.552 1.00 83.75 168 HIS A C 1
ATOM 1381 O O . HIS A 1 168 ? 3.945 -13.635 -19.767 1.00 83.75 168 HIS A O 1
ATOM 1387 N N . ILE A 1 169 ? 3.724 -11.514 -19.077 1.00 83.44 169 ILE A N 1
ATOM 1388 C CA . ILE A 1 169 ? 5.150 -11.353 -18.741 1.00 83.44 169 ILE A CA 1
ATOM 1389 C C . ILE A 1 169 ? 5.565 -12.320 -17.623 1.00 83.44 169 ILE A C 1
ATOM 1391 O O . ILE A 1 169 ? 6.631 -12.926 -17.706 1.00 83.44 169 ILE A O 1
ATOM 1395 N N . LEU A 1 170 ? 4.749 -12.456 -16.574 1.00 81.88 170 LEU A N 1
ATOM 1396 C CA . LEU A 1 170 ? 5.051 -13.352 -15.455 1.00 81.88 170 LEU A CA 1
ATOM 1397 C C . LEU A 1 170 ? 5.108 -14.815 -15.891 1.00 81.88 170 LEU A C 1
ATOM 1399 O O . LEU A 1 170 ? 6.026 -15.524 -15.499 1.00 81.88 170 LEU A O 1
ATOM 1403 N N . ASP A 1 171 ? 4.126 -15.256 -16.672 1.00 84.25 171 ASP A N 1
ATOM 1404 C CA . ASP A 1 171 ? 4.027 -16.630 -17.153 1.00 84.25 171 ASP A CA 1
ATOM 1405 C C . ASP A 1 171 ? 5.206 -16.971 -18.067 1.00 84.25 171 ASP A C 1
ATOM 1407 O O . ASP A 1 171 ? 5.819 -18.027 -17.923 1.00 84.25 171 ASP A O 1
ATOM 1411 N N . TYR A 1 172 ? 5.606 -16.031 -18.930 1.00 86.38 172 TYR A N 1
ATOM 1412 C CA . TYR A 1 172 ? 6.836 -16.157 -19.704 1.00 86.38 172 TYR A CA 1
ATOM 1413 C C . TYR A 1 172 ? 8.056 -16.362 -18.796 1.00 86.38 172 TYR A C 1
ATOM 1415 O O . TYR A 1 172 ? 8.800 -17.314 -18.995 1.00 86.38 172 TYR A O 1
ATOM 1423 N N . GLU A 1 173 ? 8.249 -15.515 -17.781 1.00 84.81 173 GLU A N 1
ATOM 1424 C CA . GLU A 1 173 ? 9.402 -15.613 -16.873 1.00 84.81 173 GLU A CA 1
ATOM 1425 C C . GLU A 1 173 ? 9.387 -16.888 -16.014 1.00 84.81 173 GLU A C 1
ATOM 1427 O O . GLU A 1 173 ? 10.444 -17.458 -15.773 1.00 84.81 173 GLU A O 1
ATOM 1432 N N . LEU A 1 174 ? 8.214 -17.376 -15.590 1.00 82.44 174 LEU A N 1
ATOM 1433 C CA . LEU A 1 174 ? 8.067 -18.631 -14.830 1.00 82.44 174 LEU A CA 1
ATOM 1434 C C . LEU A 1 174 ? 8.394 -19.878 -15.648 1.00 82.44 174 LEU A C 1
ATOM 1436 O O . LEU A 1 174 ? 8.783 -20.895 -15.074 1.00 82.44 174 LEU A O 1
ATOM 1440 N N . ASN A 1 175 ? 8.234 -19.802 -16.967 1.00 85.94 175 ASN A N 1
ATOM 1441 C CA . ASN A 1 175 ? 8.548 -20.891 -17.883 1.00 85.94 175 ASN A CA 1
ATOM 1442 C C . ASN A 1 175 ? 10.003 -20.854 -18.382 1.00 85.94 175 ASN A C 1
ATOM 1444 O O . ASN A 1 175 ? 10.416 -21.773 -19.090 1.00 85.94 175 ASN A O 1
ATOM 1448 N N . GLN A 1 176 ? 10.780 -19.822 -18.033 1.00 85.81 176 GLN A N 1
ATOM 1449 C CA . GLN A 1 176 ? 12.195 -19.694 -18.387 1.00 85.81 176 GLN A CA 1
ATOM 1450 C C . GLN A 1 176 ? 13.070 -20.155 -17.211 1.00 85.81 176 GLN A C 1
ATOM 1452 O O . GLN A 1 176 ? 13.189 -19.422 -16.229 1.00 85.81 176 GLN A O 1
ATOM 1457 N N . PRO A 1 177 ? 13.734 -21.326 -17.295 1.00 83.12 177 PRO A N 1
ATOM 1458 C CA . PRO A 1 177 ? 14.501 -21.884 -16.176 1.00 83.12 177 PRO A CA 1
ATOM 1459 C C . PRO A 1 177 ? 15.621 -20.966 -15.673 1.00 83.12 177 PRO A C 1
ATOM 1461 O O . PRO A 1 177 ? 15.927 -20.967 -14.485 1.00 83.12 177 PRO A O 1
ATOM 1464 N N . ASP A 1 178 ? 16.192 -20.162 -16.572 1.00 84.25 178 ASP A N 1
ATOM 1465 C CA . ASP A 1 178 ? 17.289 -19.233 -16.287 1.00 84.25 178 ASP A CA 1
ATOM 1466 C C . ASP A 1 178 ? 16.800 -17.863 -15.775 1.00 84.25 178 ASP A C 1
ATOM 1468 O O . ASP A 1 178 ? 17.583 -16.919 -15.645 1.00 84.25 178 ASP A O 1
ATOM 1472 N N . SER A 1 179 ? 15.495 -17.704 -15.520 1.00 81.50 179 SER A N 1
ATOM 1473 C CA . SER A 1 179 ? 14.956 -16.442 -15.026 1.00 81.50 179 SER A CA 1
ATOM 1474 C C . SER A 1 179 ? 15.381 -16.170 -13.584 1.00 81.50 179 SER A C 1
ATOM 1476 O O . SER A 1 179 ? 15.208 -16.996 -12.683 1.00 81.50 179 SER A O 1
ATOM 1478 N N . ILE A 1 180 ? 15.807 -14.927 -13.336 1.00 78.62 180 ILE A N 1
ATOM 1479 C CA . ILE A 1 180 ? 16.175 -14.409 -12.011 1.00 78.62 180 ILE A CA 1
ATOM 1480 C C . ILE A 1 180 ? 15.063 -14.590 -10.968 1.00 78.62 180 ILE A C 1
ATOM 1482 O O . ILE A 1 180 ? 15.317 -14.604 -9.762 1.00 78.62 180 ILE A O 1
ATOM 1486 N N . ILE A 1 181 ? 13.806 -14.740 -11.401 1.00 76.38 181 ILE A N 1
ATOM 1487 C CA . ILE A 1 181 ? 12.706 -14.961 -10.469 1.00 76.38 181 ILE A CA 1
ATOM 1488 C C . ILE A 1 181 ? 12.891 -16.262 -9.682 1.00 76.38 181 ILE A C 1
ATOM 1490 O O . ILE A 1 181 ? 12.460 -16.307 -8.530 1.00 76.38 181 ILE A O 1
ATOM 1494 N N . HIS A 1 182 ? 13.547 -17.281 -10.250 1.00 76.38 182 HIS A N 1
ATOM 1495 C CA . HIS A 1 182 ? 13.805 -18.559 -9.586 1.00 76.38 182 HIS A CA 1
ATOM 1496 C C . HIS A 1 182 ? 14.937 -18.460 -8.553 1.00 76.38 182 HIS A C 1
ATOM 1498 O O . HIS A 1 182 ? 14.850 -19.087 -7.496 1.00 76.38 182 HIS A O 1
ATOM 1504 N N . ASP A 1 183 ? 15.930 -17.601 -8.788 1.00 71.38 183 ASP A N 1
ATOM 1505 C CA . ASP A 1 183 ? 17.127 -17.481 -7.945 1.00 71.38 183 ASP A CA 1
ATOM 1506 C C . ASP A 1 183 ? 16.880 -16.765 -6.611 1.00 71.38 183 ASP A C 1
ATOM 1508 O O . ASP A 1 183 ? 17.477 -17.109 -5.585 1.00 71.38 183 ASP A O 1
ATOM 1512 N N . PHE A 1 184 ? 15.979 -15.779 -6.606 1.00 65.31 184 PHE A N 1
ATOM 1513 C CA . PHE A 1 184 ? 15.758 -14.873 -5.470 1.00 65.31 184 PHE A CA 1
ATOM 1514 C C . PHE A 1 184 ? 14.505 -15.205 -4.652 1.00 65.31 184 PHE A C 1
ATOM 1516 O O . PHE A 1 184 ? 13.959 -14.352 -3.945 1.00 65.31 184 PHE A O 1
ATOM 1523 N N . THR A 1 185 ? 14.041 -16.455 -4.717 1.00 62.31 185 THR A N 1
ATOM 1524 C CA . THR A 1 185 ? 12.915 -16.933 -3.902 1.00 62.31 185 THR A CA 1
ATOM 1525 C C . THR A 1 185 ? 13.209 -18.241 -3.199 1.00 62.31 185 THR A C 1
ATOM 1527 O O . THR A 1 185 ? 13.932 -19.090 -3.705 1.00 62.31 185 THR A O 1
ATOM 1530 N N . LEU A 1 186 ? 12.594 -18.425 -2.032 1.00 61.72 186 LEU A N 1
ATOM 1531 C CA . LEU A 1 186 ? 12.692 -19.653 -1.240 1.00 61.72 186 LEU A CA 1
ATOM 1532 C C . LEU A 1 186 ? 11.713 -20.746 -1.718 1.00 61.72 186 LEU A C 1
ATOM 1534 O O . LEU A 1 186 ? 11.390 -21.658 -0.965 1.00 61.72 186 LEU A O 1
ATOM 1538 N N . GLY A 1 187 ? 11.215 -20.651 -2.956 1.00 61.16 187 GLY A N 1
ATOM 1539 C CA . GLY A 1 187 ? 10.245 -21.586 -3.537 1.00 61.16 187 GLY A CA 1
ATOM 1540 C C . GLY A 1 187 ? 8.772 -21.259 -3.261 1.00 61.16 187 GLY A C 1
ATOM 1541 O O . GLY A 1 187 ? 7.925 -21.694 -4.030 1.00 61.16 187 GLY A O 1
ATOM 1542 N N . PHE A 1 188 ? 8.462 -20.438 -2.249 1.00 66.88 188 PHE A N 1
ATOM 1543 C CA . PHE A 1 188 ? 7.108 -19.936 -1.977 1.00 66.88 188 PHE A CA 1
ATOM 1544 C C . PHE A 1 188 ? 7.106 -18.414 -1.829 1.00 66.88 188 PHE A C 1
ATOM 1546 O O . PHE A 1 188 ? 7.903 -17.838 -1.093 1.00 66.88 188 PHE A O 1
ATOM 1553 N N . SER A 1 189 ? 6.195 -17.746 -2.529 1.00 72.06 189 SER A N 1
ATOM 1554 C CA . SER A 1 189 ? 6.052 -16.287 -2.517 1.00 72.06 189 SER A CA 1
ATOM 1555 C C . SER A 1 189 ? 4.869 -15.825 -1.664 1.00 72.06 189 SER A C 1
ATOM 1557 O O . SER A 1 189 ? 4.872 -14.690 -1.177 1.00 72.06 189 SER A O 1
ATOM 1559 N N . THR A 1 190 ? 3.879 -16.693 -1.435 1.00 72.38 190 THR A N 1
ATOM 1560 C CA . THR A 1 190 ? 2.630 -16.418 -0.699 1.00 72.38 190 THR A CA 1
ATOM 1561 C C . THR A 1 190 ? 2.887 -15.956 0.727 1.00 72.38 190 THR A C 1
ATOM 1563 O O . THR A 1 190 ? 2.209 -15.051 1.213 1.00 72.38 190 THR A O 1
ATOM 1566 N N . PHE A 1 191 ? 3.917 -16.502 1.374 1.00 69.75 191 PHE A N 1
ATOM 1567 C CA . PHE A 1 191 ? 4.285 -16.162 2.751 1.00 69.75 191 PHE A CA 1
ATOM 1568 C C . PHE A 1 191 ? 5.513 -15.252 2.863 1.00 69.75 191 PHE A C 1
ATOM 1570 O O . PHE A 1 191 ? 5.918 -14.909 3.977 1.00 69.75 191 PHE A O 1
ATOM 1577 N N . SER A 1 192 ? 6.042 -14.771 1.732 1.00 68.75 192 SER A N 1
ATOM 1578 C CA . SER A 1 192 ? 7.257 -13.942 1.673 1.00 68.75 192 SER A CA 1
ATOM 1579 C C . SER A 1 192 ? 7.209 -12.715 2.592 1.00 68.75 192 SER A C 1
ATOM 1581 O O . SER A 1 192 ? 8.229 -12.291 3.130 1.00 68.75 192 SER A O 1
ATOM 1583 N N . GLY A 1 193 ? 6.020 -12.157 2.832 1.00 70.06 193 GLY A N 1
ATOM 1584 C CA . GLY A 1 193 ? 5.843 -11.038 3.753 1.00 70.06 193 GLY A CA 1
ATOM 1585 C C . GLY A 1 193 ? 6.153 -11.368 5.205 1.00 70.06 193 GLY A C 1
ATOM 1586 O O . GLY A 1 193 ? 6.816 -10.585 5.873 1.00 70.06 193 GLY A O 1
ATOM 1587 N N . ILE A 1 194 ? 5.705 -12.528 5.692 1.00 72.06 194 ILE A N 1
ATOM 1588 C CA . ILE A 1 194 ? 5.961 -12.983 7.067 1.00 72.06 194 ILE A CA 1
ATOM 1589 C C . ILE A 1 194 ? 7.416 -13.432 7.196 1.00 72.06 194 ILE A C 1
ATOM 1591 O O . ILE A 1 194 ? 8.091 -13.064 8.158 1.00 72.06 194 ILE A O 1
ATOM 1595 N N . GLU A 1 195 ? 7.914 -14.163 6.198 1.00 71.00 195 GLU A N 1
ATOM 1596 C CA . GLU A 1 195 ? 9.305 -14.613 6.136 1.00 71.00 195 GLU A CA 1
ATOM 1597 C C . GLU A 1 195 ? 10.281 -13.444 6.251 1.00 71.00 195 GLU A C 1
ATOM 1599 O O . GLU A 1 195 ? 11.221 -13.513 7.034 1.00 71.00 195 GLU A O 1
ATOM 1604 N N . ARG A 1 196 ? 10.025 -12.323 5.566 1.00 69.94 196 ARG A N 1
ATOM 1605 C CA . ARG A 1 196 ? 10.859 -11.113 5.665 1.00 69.94 196 ARG A CA 1
ATOM 1606 C C . ARG A 1 196 ? 11.035 -10.613 7.099 1.00 69.94 196 ARG A C 1
ATOM 1608 O O . ARG A 1 196 ? 12.142 -10.231 7.470 1.00 69.94 196 ARG A O 1
ATOM 1615 N N . TYR A 1 197 ? 9.980 -10.644 7.916 1.00 73.50 197 TYR A N 1
ATOM 1616 C CA . TYR A 1 197 ? 10.081 -10.245 9.323 1.00 73.50 197 TYR A CA 1
ATOM 1617 C C . TYR A 1 197 ? 10.849 -11.266 10.168 1.00 73.50 197 TYR A C 1
ATOM 1619 O O . TYR A 1 197 ? 11.588 -10.874 11.069 1.00 73.50 197 TYR A O 1
ATOM 1627 N N . LEU A 1 198 ? 10.714 -12.562 9.870 1.00 72.06 198 LEU A N 1
ATOM 1628 C CA . LEU A 1 198 ? 11.469 -13.625 10.544 1.00 72.06 198 LEU A CA 1
ATOM 1629 C C . LEU A 1 198 ? 12.958 -13.601 10.165 1.00 72.06 198 LEU A C 1
ATOM 1631 O O . LEU A 1 198 ? 13.817 -13.866 11.004 1.00 72.06 198 LEU A O 1
ATOM 1635 N N . LEU A 1 199 ? 13.265 -13.223 8.924 1.00 67.88 199 LEU A N 1
ATOM 1636 C CA . LEU A 1 199 ? 14.618 -13.147 8.379 1.00 67.88 199 LEU A CA 1
ATOM 1637 C C . LEU A 1 199 ? 15.370 -11.866 8.780 1.00 67.88 199 LEU A C 1
ATOM 1639 O O . LEU A 1 199 ? 16.584 -11.810 8.603 1.00 67.88 199 LEU A O 1
ATOM 1643 N N . LEU A 1 200 ? 14.710 -10.868 9.386 1.00 68.25 200 LEU A N 1
ATOM 1644 C CA . LEU A 1 200 ? 15.377 -9.660 9.904 1.00 68.25 200 LEU A CA 1
ATOM 1645 C C . LEU A 1 200 ? 16.510 -10.001 10.886 1.00 68.25 200 LEU A C 1
ATOM 1647 O O . LEU A 1 200 ? 17.598 -9.441 10.779 1.00 68.25 200 LEU A O 1
ATOM 1651 N N . LEU A 1 201 ? 16.277 -10.927 11.822 1.00 64.25 201 LEU A N 1
ATOM 1652 C CA . LEU A 1 201 ? 17.256 -11.297 12.853 1.00 64.25 201 LEU A CA 1
ATOM 1653 C C . LEU A 1 201 ? 18.451 -12.097 12.291 1.00 64.25 201 LEU A C 1
ATOM 1655 O O . LEU A 1 201 ? 19.587 -11.689 12.537 1.00 64.25 201 LEU A O 1
ATOM 1659 N N . PRO A 1 202 ? 18.256 -13.168 11.495 1.00 66.31 202 PRO A N 1
ATOM 1660 C CA . PRO A 1 202 ? 19.351 -13.842 10.794 1.00 66.31 202 PRO A CA 1
ATOM 1661 C C . PRO A 1 202 ? 20.161 -12.911 9.881 1.00 66.31 202 PRO A C 1
ATOM 1663 O O . PRO A 1 202 ? 21.389 -13.007 9.850 1.00 66.31 202 PRO A O 1
ATOM 1666 N N . ASN A 1 203 ? 19.505 -11.969 9.194 1.00 61.00 203 ASN A N 1
ATOM 1667 C CA . ASN A 1 203 ? 20.175 -11.008 8.314 1.00 61.00 203 ASN A CA 1
ATOM 1668 C C . ASN A 1 203 ? 21.053 -10.014 9.082 1.00 61.00 203 ASN A C 1
ATOM 1670 O O . ASN A 1 203 ? 22.147 -9.686 8.623 1.00 61.00 203 ASN A O 1
ATOM 1674 N N . LEU A 1 204 ? 20.628 -9.575 10.273 1.00 63.09 204 LEU A N 1
ATOM 1675 C CA . LEU A 1 204 ? 21.443 -8.711 11.139 1.00 63.09 204 LEU A CA 1
ATOM 1676 C C . LEU A 1 204 ? 22.752 -9.385 11.577 1.00 63.09 204 LEU A C 1
ATOM 1678 O O . LEU A 1 204 ? 23.751 -8.700 11.787 1.00 63.09 204 LEU A O 1
ATOM 1682 N N . ILE A 1 205 ? 22.760 -10.717 11.672 1.00 67.56 205 ILE A N 1
ATOM 1683 C CA . ILE A 1 205 ? 23.917 -11.523 12.094 1.00 67.56 205 ILE A CA 1
ATOM 1684 C C . ILE A 1 205 ? 24.592 -12.205 10.878 1.00 67.56 205 ILE A C 1
ATOM 1686 O O . ILE A 1 205 ? 25.501 -13.012 11.035 1.00 67.56 205 ILE A O 1
ATOM 1690 N N . LYS A 1 206 ? 24.194 -11.853 9.641 1.00 64.19 206 LYS A N 1
ATOM 1691 C CA . LYS A 1 206 ? 24.722 -12.406 8.372 1.00 64.19 206 LYS A CA 1
ATOM 1692 C C . LYS A 1 206 ? 24.680 -13.944 8.283 1.00 64.19 206 LYS A C 1
ATOM 1694 O O . LYS A 1 206 ? 25.531 -14.554 7.643 1.00 64.19 206 LYS A O 1
ATOM 1699 N N . LEU A 1 207 ? 23.689 -14.571 8.918 1.00 59.50 207 LEU A N 1
ATOM 1700 C CA . LEU A 1 207 ? 23.538 -16.033 8.984 1.00 59.50 207 LEU A CA 1
ATOM 1701 C C . LEU A 1 207 ? 23.006 -16.658 7.684 1.00 59.50 207 LEU A C 1
ATOM 1703 O O . LEU A 1 207 ? 23.140 -17.862 7.488 1.00 59.50 207 LEU A O 1
ATOM 1707 N N . THR A 1 208 ? 22.409 -15.865 6.794 1.00 55.62 208 THR A N 1
ATOM 1708 C CA . THR A 1 208 ? 21.776 -16.343 5.557 1.00 55.62 208 THR A CA 1
ATOM 1709 C C . THR A 1 208 ? 22.287 -15.570 4.344 1.00 55.62 208 THR A C 1
ATOM 1711 O O . THR A 1 208 ? 22.237 -14.344 4.326 1.00 55.62 208 THR A O 1
ATOM 1714 N N . SER A 1 209 ? 22.763 -16.286 3.318 1.00 51.44 209 SER A N 1
ATOM 1715 C CA . SER A 1 209 ? 23.261 -15.708 2.057 1.00 51.44 209 SER A CA 1
ATOM 1716 C C . SER A 1 209 ? 22.180 -15.509 0.990 1.00 51.44 209 SER A C 1
ATOM 1718 O O . SER A 1 209 ? 22.417 -14.802 0.016 1.00 51.44 209 SER A O 1
ATOM 1720 N N . LYS A 1 210 ? 20.999 -16.116 1.160 1.00 50.66 210 LYS A N 1
ATOM 1721 C CA . LYS A 1 210 ? 19.862 -15.999 0.238 1.00 50.66 210 LYS A CA 1
ATOM 1722 C C . LYS A 1 210 ? 18.728 -15.246 0.918 1.00 50.66 210 LYS A C 1
ATOM 1724 O O . LYS A 1 210 ? 17.965 -15.822 1.690 1.00 50.66 210 LYS A O 1
ATOM 1729 N N . ILE A 1 211 ? 18.651 -13.947 0.661 1.00 53.62 211 ILE A N 1
ATOM 1730 C CA . ILE A 1 211 ? 17.549 -13.102 1.117 1.00 53.62 211 ILE A CA 1
ATOM 1731 C C . ILE A 1 211 ? 16.513 -13.062 -0.016 1.00 53.62 211 ILE A C 1
ATOM 1733 O O . ILE A 1 211 ? 16.902 -12.867 -1.165 1.00 53.62 211 ILE A O 1
ATOM 1737 N N . PRO A 1 212 ? 15.207 -13.231 0.261 1.00 54.53 212 PRO A N 1
ATOM 1738 C CA . PRO A 1 212 ? 14.168 -12.984 -0.731 1.00 54.53 212 PRO A CA 1
ATOM 1739 C C . PRO A 1 212 ? 14.139 -11.496 -1.115 1.00 54.53 212 PRO A C 1
ATOM 1741 O O . PRO A 1 212 ? 13.494 -10.654 -0.468 1.00 54.53 212 PRO A O 1
ATOM 1744 N N . GLU A 1 213 ? 14.855 -11.150 -2.177 1.00 59.69 213 GLU A N 1
ATOM 1745 C CA . GLU A 1 213 ? 14.993 -9.783 -2.675 1.00 59.69 213 GLU A CA 1
ATOM 1746 C C . GLU A 1 213 ? 13.848 -9.454 -3.643 1.00 59.69 213 GLU A C 1
ATOM 1748 O O . GLU A 1 213 ? 14.028 -9.260 -4.841 1.00 59.69 213 GLU A O 1
ATOM 1753 N N . VAL A 1 214 ? 12.628 -9.356 -3.100 1.00 57.19 214 VAL A N 1
ATOM 1754 C CA . VAL A 1 214 ? 11.430 -8.900 -3.840 1.00 57.19 214 VAL A CA 1
ATOM 1755 C C . VAL A 1 214 ? 11.658 -7.529 -4.484 1.00 57.19 214 VAL A C 1
ATOM 1757 O O . VAL A 1 214 ? 11.036 -7.231 -5.496 1.00 57.19 214 VAL A O 1
ATOM 1760 N N . ASP A 1 215 ? 12.572 -6.714 -3.955 1.00 56.53 215 ASP A N 1
ATOM 1761 C CA . ASP A 1 215 ? 12.941 -5.428 -4.553 1.00 56.53 215 ASP A CA 1
ATOM 1762 C C . ASP A 1 215 ? 13.783 -5.608 -5.829 1.00 56.53 215 ASP A C 1
ATOM 1764 O O . ASP A 1 215 ? 13.608 -4.845 -6.776 1.00 56.53 215 ASP A O 1
ATOM 1768 N N . ILE A 1 216 ? 14.614 -6.658 -5.912 1.00 63.38 216 ILE A N 1
ATOM 1769 C CA . ILE A 1 216 ? 15.351 -7.025 -7.133 1.00 63.38 216 ILE A CA 1
ATOM 1770 C C . ILE A 1 216 ? 14.411 -7.641 -8.161 1.00 63.38 216 ILE A C 1
ATOM 1772 O O . ILE A 1 216 ? 14.418 -7.213 -9.310 1.00 63.38 216 ILE A O 1
ATOM 1776 N N . ILE A 1 217 ? 13.548 -8.580 -7.761 1.00 68.88 217 ILE A N 1
ATOM 1777 C CA . ILE A 1 217 ? 12.540 -9.154 -8.669 1.00 68.88 217 ILE A CA 1
ATOM 1778 C C . ILE A 1 217 ? 11.590 -8.054 -9.164 1.00 68.88 217 ILE A C 1
ATOM 1780 O O . ILE A 1 217 ? 11.308 -7.950 -10.355 1.00 68.88 217 ILE A O 1
ATOM 1784 N N . GLY A 1 218 ? 11.132 -7.185 -8.262 1.00 65.94 218 GLY A N 1
ATOM 1785 C CA . GLY A 1 218 ? 10.307 -6.030 -8.595 1.00 65.94 218 GLY A CA 1
ATOM 1786 C C . GLY A 1 218 ? 11.031 -5.052 -9.519 1.00 65.94 218 GLY A C 1
ATOM 1787 O O . GLY A 1 218 ? 10.424 -4.568 -10.468 1.00 65.94 218 GLY A O 1
ATOM 1788 N N . GLY A 1 219 ? 12.322 -4.799 -9.292 1.00 65.50 219 GLY A N 1
ATOM 1789 C CA . GLY A 1 219 ? 13.168 -3.988 -10.166 1.00 65.50 219 GLY A CA 1
ATOM 1790 C C . GLY A 1 219 ? 13.407 -4.614 -11.538 1.00 65.50 219 GLY A C 1
ATOM 1791 O O . GLY A 1 219 ? 13.406 -3.894 -12.528 1.00 65.50 219 GLY A O 1
ATOM 1792 N N . PHE A 1 220 ? 13.527 -5.937 -11.627 1.00 73.31 220 PHE A N 1
ATOM 1793 C CA . PHE A 1 220 ? 13.658 -6.680 -12.884 1.00 73.31 220 PHE A CA 1
ATOM 1794 C C . PHE A 1 220 ? 12.364 -6.681 -13.714 1.00 73.31 220 PHE A C 1
ATOM 1796 O O . PHE A 1 220 ? 12.401 -6.609 -14.945 1.00 73.31 220 PHE A O 1
ATOM 1803 N N . LEU A 1 221 ? 11.213 -6.729 -13.042 1.00 75.50 221 LEU A N 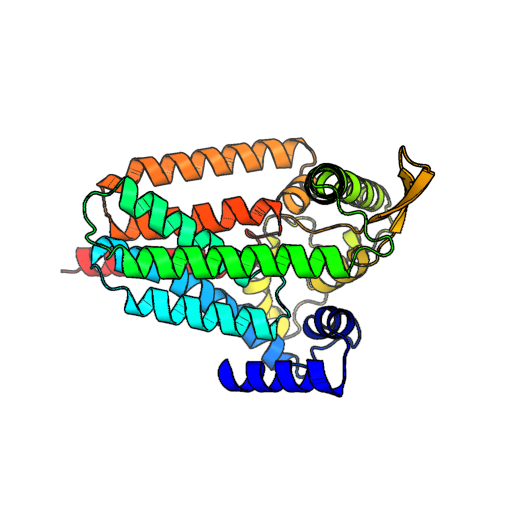1
ATOM 1804 C CA . LEU A 1 221 ? 9.890 -6.721 -13.672 1.00 75.50 221 LEU A CA 1
ATOM 1805 C C . LEU A 1 221 ? 9.340 -5.304 -13.927 1.00 75.50 221 LEU A C 1
ATOM 1807 O O . LEU A 1 221 ? 8.380 -5.151 -14.682 1.00 75.50 221 LEU A O 1
ATOM 1811 N N . HIS A 1 222 ? 9.941 -4.263 -13.333 1.00 71.88 222 HIS A N 1
ATOM 1812 C CA . HIS A 1 222 ? 9.503 -2.867 -13.454 1.00 71.88 222 HIS A CA 1
ATOM 1813 C C . HIS A 1 222 ? 9.692 -2.243 -14.855 1.00 71.88 222 HIS A C 1
ATOM 1815 O O . HIS A 1 222 ? 8.821 -1.453 -15.247 1.00 71.88 222 HIS A O 1
ATOM 1821 N N . PRO A 1 223 ? 10.797 -2.475 -15.597 1.00 72.88 223 PRO A N 1
ATOM 1822 C CA . PRO A 1 223 ? 10.987 -1.929 -16.935 1.00 72.88 223 PRO A CA 1
ATOM 1823 C C . PRO A 1 223 ? 9.864 -2.350 -17.879 1.00 72.88 223 PRO A C 1
ATOM 1825 O O . PRO A 1 223 ? 9.440 -3.504 -17.876 1.00 72.88 223 PRO A O 1
ATOM 1828 N N . ALA A 1 224 ? 9.389 -1.408 -18.694 1.00 76.56 224 ALA A N 1
ATOM 1829 C CA . ALA A 1 224 ? 8.405 -1.715 -19.719 1.00 76.56 224 ALA A CA 1
ATOM 1830 C C . ALA A 1 224 ? 9.045 -2.577 -20.812 1.00 76.56 224 ALA A C 1
ATOM 1832 O O . ALA A 1 224 ? 10.144 -2.287 -21.288 1.00 76.56 224 ALA A O 1
ATOM 1833 N N . ARG A 1 225 ? 8.338 -3.628 -21.211 1.00 80.81 225 ARG A N 1
ATOM 1834 C CA . ARG A 1 225 ? 8.722 -4.578 -22.246 1.00 80.81 225 ARG A CA 1
ATOM 1835 C C . ARG A 1 225 ? 7.755 -4.453 -23.411 1.00 80.81 225 ARG A C 1
ATOM 1837 O O . ARG A 1 225 ? 6.577 -4.153 -23.216 1.00 80.81 225 ARG A O 1
ATOM 1844 N N . ASN A 1 226 ? 8.274 -4.668 -24.612 1.00 82.38 226 ASN A N 1
ATOM 1845 C CA . ASN A 1 226 ? 7.461 -4.717 -25.814 1.00 82.38 226 ASN A CA 1
ATOM 1846 C C . ASN A 1 226 ? 6.741 -6.071 -25.869 1.00 82.38 226 ASN A C 1
ATOM 1848 O O . ASN A 1 226 ? 7.402 -7.108 -25.922 1.00 82.38 226 ASN A O 1
ATOM 1852 N N . LEU A 1 227 ? 5.410 -6.045 -25.850 1.00 80.50 227 LEU A N 1
ATOM 1853 C CA . LEU A 1 227 ? 4.558 -7.239 -25.915 1.00 80.50 227 LEU A CA 1
ATOM 1854 C C . LEU A 1 227 ? 3.891 -7.433 -27.281 1.00 80.50 227 LEU A C 1
ATOM 1856 O O . LEU A 1 227 ? 3.034 -8.296 -27.440 1.00 80.50 227 LEU A O 1
ATOM 1860 N N . GLY A 1 228 ? 4.287 -6.643 -28.277 1.00 83.44 228 GLY A N 1
ATOM 1861 C CA . GLY A 1 228 ? 3.737 -6.682 -29.624 1.00 83.44 228 GLY A CA 1
ATOM 1862 C C . GLY A 1 228 ? 2.952 -5.420 -29.957 1.00 83.44 228 GLY A C 1
ATOM 1863 O O . GLY A 1 228 ? 3.287 -4.324 -29.511 1.00 83.44 228 GLY A O 1
ATOM 1864 N N . ILE A 1 229 ? 1.930 -5.572 -30.793 1.00 80.81 229 ILE A N 1
ATOM 1865 C CA . ILE A 1 229 ? 1.170 -4.466 -31.378 1.00 80.81 229 ILE A CA 1
ATOM 1866 C C . ILE A 1 229 ? -0.304 -4.609 -30.975 1.00 80.81 229 ILE A C 1
ATOM 1868 O O . ILE A 1 229 ? -0.840 -5.717 -30.972 1.00 80.81 229 ILE A O 1
ATOM 1872 N N . ASP A 1 230 ? -0.947 -3.506 -30.594 1.00 74.38 230 ASP A N 1
ATOM 1873 C CA . ASP A 1 230 ? -2.366 -3.463 -30.239 1.00 74.38 230 ASP A CA 1
ATOM 1874 C C . ASP A 1 230 ? -3.289 -3.511 -31.475 1.00 74.38 230 ASP A C 1
ATOM 1876 O O . ASP A 1 230 ? -2.853 -3.471 -32.628 1.00 74.38 230 ASP A O 1
ATOM 1880 N N . HIS A 1 231 ? -4.602 -3.574 -31.239 1.00 69.19 231 HIS A N 1
ATOM 1881 C CA . HIS A 1 231 ? -5.611 -3.568 -32.306 1.00 69.19 231 HIS A CA 1
ATOM 1882 C C . HIS A 1 231 ? -5.641 -2.271 -33.138 1.00 69.19 231 HIS A C 1
ATOM 1884 O O . HIS A 1 231 ? -6.306 -2.229 -34.173 1.00 69.19 231 HIS A O 1
ATOM 1890 N N . PHE A 1 232 ? -4.933 -1.227 -32.704 1.00 69.81 232 PHE A N 1
ATOM 1891 C CA . PHE A 1 232 ? -4.823 0.072 -33.363 1.00 69.81 232 PHE A CA 1
ATOM 1892 C C . PHE A 1 232 ? -3.474 0.267 -34.077 1.00 69.81 232 PHE A C 1
ATOM 1894 O O . PHE A 1 232 ? -3.252 1.321 -34.671 1.00 69.81 232 PHE A O 1
ATOM 1901 N N . GLY A 1 233 ? -2.585 -0.732 -34.056 1.00 73.88 233 GLY A N 1
ATOM 1902 C CA . GLY A 1 233 ? -1.266 -0.654 -34.682 1.00 73.88 233 GLY A CA 1
ATOM 1903 C C . GLY A 1 233 ? -0.170 -0.023 -33.811 1.00 73.88 233 GLY A C 1
ATOM 1904 O O . GLY A 1 233 ? 0.942 0.169 -34.303 1.00 73.88 233 GLY A O 1
ATOM 1905 N N . ASN A 1 234 ? -0.432 0.282 -32.536 1.00 77.50 234 ASN A N 1
ATOM 1906 C CA . ASN A 1 234 ? 0.565 0.840 -31.618 1.00 77.50 234 ASN A CA 1
ATOM 1907 C C . ASN A 1 234 ? 1.338 -0.258 -30.885 1.00 77.50 234 ASN A C 1
ATOM 1909 O O . ASN A 1 234 ? 0.792 -1.300 -30.531 1.00 77.50 234 ASN A O 1
ATOM 1913 N N . ILE A 1 235 ? 2.611 0.002 -30.588 1.00 78.06 235 ILE A N 1
ATOM 1914 C CA . ILE A 1 235 ? 3.442 -0.918 -29.806 1.00 78.06 235 ILE A CA 1
ATOM 1915 C C . ILE A 1 235 ? 2.974 -0.932 -28.345 1.00 78.06 235 ILE A C 1
ATOM 1917 O O . ILE A 1 235 ? 2.901 0.115 -27.696 1.00 78.06 235 ILE A O 1
ATOM 1921 N N . LYS A 1 236 ? 2.722 -2.131 -27.815 1.00 77.62 236 LYS A N 1
ATOM 1922 C CA . LYS A 1 236 ? 2.338 -2.377 -26.424 1.00 77.62 236 LYS A CA 1
ATOM 1923 C C . LYS A 1 236 ? 3.567 -2.383 -25.516 1.00 77.62 236 LYS A C 1
ATOM 1925 O O . LYS A 1 236 ? 4.363 -3.319 -25.546 1.00 77.62 236 LYS A O 1
ATOM 1930 N N . TRP A 1 237 ? 3.694 -1.354 -24.681 1.00 76.81 237 TRP A N 1
ATOM 1931 C CA . TRP A 1 237 ? 4.748 -1.236 -23.669 1.00 76.81 237 TRP A CA 1
ATOM 1932 C C . TRP A 1 237 ? 4.174 -1.428 -22.266 1.00 76.81 237 TRP A C 1
ATOM 1934 O O . TRP A 1 237 ? 3.584 -0.504 -21.706 1.00 76.81 237 TRP A O 1
ATOM 1944 N N . TYR A 1 238 ? 4.390 -2.606 -21.681 1.00 75.00 238 TYR A N 1
ATOM 1945 C CA . TYR A 1 238 ? 3.861 -2.958 -20.359 1.00 75.00 238 TYR A CA 1
ATOM 1946 C C . TYR A 1 238 ? 4.942 -3.523 -19.443 1.00 75.00 238 TYR A C 1
ATOM 1948 O O . TYR A 1 238 ? 5.945 -4.064 -19.897 1.00 75.00 238 TYR A O 1
ATOM 1956 N N . ASN A 1 239 ? 4.748 -3.384 -18.136 1.00 74.19 239 ASN A N 1
ATOM 1957 C CA . ASN A 1 239 ? 5.603 -3.988 -17.122 1.00 74.19 239 ASN A CA 1
ATOM 1958 C C . ASN A 1 239 ? 4.836 -5.050 -16.331 1.00 74.19 239 ASN A C 1
ATOM 1960 O O . ASN A 1 239 ? 3.606 -5.055 -16.325 1.00 74.19 239 ASN A O 1
ATOM 1964 N N . ALA A 1 240 ? 5.561 -5.950 -15.669 1.00 71.06 240 ALA A N 1
ATOM 1965 C CA . ALA A 1 240 ? 4.953 -6.951 -14.804 1.00 71.06 240 ALA A CA 1
ATOM 1966 C C . ALA A 1 240 ? 4.780 -6.372 -13.400 1.00 71.06 240 ALA A C 1
ATOM 1968 O O . ALA A 1 240 ? 5.747 -6.026 -12.714 1.00 71.06 240 ALA A O 1
ATOM 1969 N N . TYR A 1 241 ? 3.528 -6.254 -12.970 1.00 66.69 241 TYR A N 1
ATOM 1970 C CA . TYR A 1 241 ? 3.199 -5.679 -11.680 1.00 66.69 241 TYR A CA 1
ATOM 1971 C C . TYR A 1 241 ? 2.881 -6.750 -10.623 1.00 66.69 241 TYR A C 1
ATOM 1973 O O . TYR A 1 241 ? 1.992 -7.579 -10.797 1.00 66.69 241 TYR A O 1
ATOM 1981 N N . ALA A 1 242 ? 3.554 -6.692 -9.470 1.00 66.88 242 ALA A N 1
ATOM 1982 C CA . ALA A 1 242 ? 3.358 -7.638 -8.371 1.00 66.88 242 ALA A CA 1
ATOM 1983 C C . ALA A 1 242 ? 2.075 -7.347 -7.560 1.00 66.88 242 ALA A C 1
ATOM 1985 O O . ALA A 1 242 ? 2.097 -6.638 -6.547 1.00 66.88 242 ALA A O 1
ATOM 1986 N N . SER A 1 243 ? 0.944 -7.904 -7.997 1.00 75.19 243 SER A N 1
ATOM 1987 C CA . SER A 1 243 ? -0.296 -7.986 -7.210 1.00 75.19 243 SER A CA 1
ATOM 1988 C C . SER A 1 243 ? -0.281 -9.187 -6.249 1.00 75.19 243 SER A C 1
ATOM 1990 O O . SER A 1 243 ? 0.603 -10.041 -6.302 1.00 75.19 243 SER A O 1
ATOM 1992 N N . SER A 1 244 ? -1.275 -9.302 -5.365 1.00 77.75 244 SER A N 1
ATOM 1993 C CA . SER A 1 244 ? -1.412 -10.525 -4.551 1.00 77.75 244 SER A CA 1
ATOM 1994 C C . SER A 1 244 ? -1.815 -11.731 -5.407 1.00 77.75 244 SER A C 1
ATOM 1996 O O . SER A 1 244 ? -1.470 -12.861 -5.078 1.00 77.75 244 SER A O 1
ATOM 1998 N N . LEU A 1 245 ? -2.498 -11.495 -6.533 1.00 80.31 245 LEU A N 1
ATOM 1999 C CA . LEU A 1 245 ? -2.845 -12.541 -7.496 1.00 80.31 245 LEU A CA 1
ATOM 2000 C C . LEU A 1 245 ? -1.594 -13.106 -8.180 1.00 80.31 245 LEU A C 1
ATOM 2002 O O . LEU A 1 245 ? -1.509 -14.309 -8.382 1.00 80.31 245 LEU A O 1
ATOM 2006 N N . PHE A 1 246 ? -0.602 -12.260 -8.464 1.00 78.75 246 PHE A N 1
ATOM 2007 C CA . PHE A 1 246 ? 0.711 -12.671 -8.977 1.00 78.75 246 PHE A CA 1
ATOM 2008 C C . PHE A 1 246 ? 1.407 -13.666 -8.055 1.00 78.75 246 PHE A C 1
ATOM 2010 O O . PHE A 1 246 ? 1.944 -14.676 -8.497 1.00 78.75 246 PHE A O 1
ATOM 2017 N N . VAL A 1 247 ? 1.380 -13.369 -6.758 1.00 80.25 247 VAL A N 1
ATOM 2018 C CA . VAL A 1 247 ? 2.002 -14.202 -5.733 1.00 80.25 247 VAL A CA 1
ATOM 2019 C C . VAL A 1 247 ? 1.319 -15.573 -5.657 1.00 80.25 247 VAL A C 1
ATOM 2021 O O . VAL A 1 247 ? 1.998 -16.595 -5.635 1.00 80.25 247 VAL A O 1
ATOM 2024 N N . LEU A 1 248 ? -0.016 -15.597 -5.682 1.00 84.44 248 LEU A N 1
ATOM 2025 C CA . LEU A 1 248 ? -0.800 -16.836 -5.684 1.00 84.44 248 LEU A CA 1
ATOM 2026 C C . LEU A 1 248 ? -0.620 -17.642 -6.978 1.00 84.44 248 LEU A C 1
ATOM 2028 O O . LEU A 1 248 ? -0.519 -18.867 -6.931 1.00 84.44 248 LEU A O 1
ATOM 2032 N N . TYR A 1 249 ? -0.567 -16.960 -8.125 1.00 83.50 249 TYR A N 1
ATOM 2033 C CA . TYR A 1 249 ? -0.347 -17.586 -9.429 1.00 83.50 249 TYR A CA 1
ATOM 2034 C C . TYR A 1 249 ? 1.044 -18.193 -9.532 1.00 83.50 249 TYR A C 1
ATOM 2036 O O . TYR A 1 249 ? 1.217 -19.286 -10.050 1.00 83.50 249 TYR A O 1
ATOM 2044 N N . ARG A 1 250 ? 2.052 -17.522 -8.992 1.00 80.44 250 ARG A N 1
ATOM 2045 C CA . ARG A 1 250 ? 3.404 -18.059 -8.976 1.00 80.44 250 ARG A CA 1
ATOM 2046 C C . ARG A 1 250 ? 3.508 -19.375 -8.198 1.00 80.44 250 ARG A C 1
ATOM 2048 O O . ARG A 1 250 ? 4.182 -20.288 -8.655 1.00 80.44 250 ARG A O 1
ATOM 2055 N N . ASP A 1 251 ? 2.861 -19.462 -7.038 1.00 81.62 251 ASP A N 1
ATOM 2056 C CA . ASP A 1 251 ? 2.988 -20.633 -6.163 1.00 81.62 251 ASP A CA 1
ATOM 2057 C C . ASP A 1 251 ? 2.040 -21.783 -6.544 1.00 81.62 251 ASP A C 1
ATOM 2059 O O . ASP A 1 251 ? 2.311 -22.937 -6.216 1.00 81.62 251 ASP A O 1
ATOM 2063 N N . GLY A 1 252 ? 0.912 -21.491 -7.201 1.00 83.25 252 GLY A N 1
ATOM 2064 C CA . GLY A 1 252 ? -0.124 -22.490 -7.484 1.00 83.25 252 GLY A CA 1
ATOM 2065 C C . GLY A 1 252 ? -0.843 -22.330 -8.821 1.00 83.25 252 GLY A C 1
ATOM 2066 O O . GLY A 1 252 ? -1.900 -22.936 -9.007 1.00 83.25 252 GLY A O 1
ATOM 2067 N N . ALA A 1 253 ? -0.326 -21.509 -9.736 1.00 85.19 253 ALA A N 1
ATOM 2068 C CA . ALA A 1 253 ? -0.955 -21.148 -11.006 1.00 85.19 253 ALA A CA 1
ATOM 2069 C C . ALA A 1 253 ? -2.417 -20.696 -10.817 1.00 85.19 253 ALA A C 1
ATOM 2071 O O . ALA A 1 253 ? -2.793 -20.087 -9.809 1.00 85.19 253 ALA A O 1
ATOM 2072 N N . ILE A 1 254 ? -3.275 -21.017 -11.785 1.00 86.25 254 ILE A N 1
ATOM 2073 C CA . ILE A 1 254 ? -4.711 -20.715 -11.738 1.00 86.25 254 ILE A CA 1
ATOM 2074 C C . ILE A 1 254 ? -5.364 -21.318 -10.484 1.00 86.25 254 ILE A C 1
ATOM 2076 O O . ILE A 1 254 ? -6.209 -20.674 -9.862 1.00 86.25 254 ILE A O 1
ATOM 2080 N N . PHE A 1 255 ? -4.952 -22.521 -10.067 1.00 88.81 255 PHE A N 1
ATOM 2081 C CA . PHE A 1 255 ? -5.496 -23.171 -8.872 1.00 88.81 255 PHE A CA 1
ATOM 2082 C C . PHE A 1 255 ? -5.226 -22.352 -7.601 1.00 88.81 255 PHE A C 1
ATOM 2084 O O . PHE A 1 255 ? -6.141 -22.129 -6.807 1.00 88.81 255 PHE A O 1
ATOM 2091 N N . GLY A 1 256 ? -4.000 -21.846 -7.439 1.00 86.94 256 GLY A N 1
ATOM 2092 C CA . GLY A 1 256 ? -3.606 -20.986 -6.323 1.00 86.94 256 GLY A CA 1
ATOM 2093 C C . GLY A 1 256 ? -4.414 -19.691 -6.272 1.00 86.94 256 GLY A C 1
ATOM 2094 O O . GLY A 1 256 ? -4.872 -19.293 -5.199 1.00 86.94 256 GLY A O 1
ATOM 2095 N N . VAL A 1 257 ? -4.666 -19.074 -7.431 1.00 86.88 257 VAL A N 1
ATOM 2096 C CA . VAL A 1 257 ? -5.516 -17.876 -7.534 1.00 86.88 257 VAL A CA 1
ATOM 2097 C C . VAL A 1 257 ? -6.952 -18.178 -7.104 1.00 86.88 257 VAL A C 1
ATOM 2099 O O . VAL A 1 257 ? -7.482 -17.488 -6.235 1.00 86.88 257 VAL A O 1
ATOM 2102 N N . VAL A 1 258 ? -7.571 -19.229 -7.653 1.00 88.19 258 VAL A N 1
ATOM 2103 C CA . VAL A 1 258 ? -8.960 -19.605 -7.333 1.00 88.19 258 VAL A CA 1
ATOM 2104 C C . VAL A 1 258 ? -9.116 -19.935 -5.848 1.00 88.19 258 VAL A C 1
ATOM 2106 O O . VAL A 1 258 ? -10.019 -19.412 -5.188 1.00 88.19 258 VAL A O 1
ATOM 2109 N N . LEU A 1 259 ? -8.218 -20.759 -5.301 1.00 89.25 259 LEU A N 1
ATOM 2110 C CA . LEU A 1 259 ? -8.240 -21.135 -3.890 1.00 89.25 259 LEU A CA 1
ATOM 2111 C C . LEU A 1 259 ? -8.022 -19.916 -2.985 1.00 89.25 259 LEU A C 1
ATOM 2113 O O . LEU A 1 259 ? -8.770 -19.721 -2.026 1.00 89.25 259 LEU A O 1
ATOM 2117 N N . GLY A 1 260 ? -7.039 -19.070 -3.300 1.00 86.38 260 GLY A N 1
ATOM 2118 C CA . GLY A 1 260 ? -6.748 -17.859 -2.535 1.00 86.38 260 GLY A CA 1
ATOM 2119 C C . GLY A 1 260 ? -7.918 -16.874 -2.526 1.00 86.38 260 GLY A C 1
ATOM 2120 O O . GLY A 1 260 ? -8.291 -16.374 -1.463 1.00 86.38 260 GLY A O 1
ATOM 2121 N N . SER A 1 261 ? -8.559 -16.649 -3.677 1.00 83.94 261 SER A N 1
ATOM 2122 C CA . SER A 1 261 ? -9.759 -15.810 -3.786 1.00 83.94 261 SER A CA 1
ATOM 2123 C C . SER A 1 261 ? -10.939 -16.374 -2.990 1.00 83.94 261 SER A C 1
ATOM 2125 O O . SER A 1 261 ? -11.627 -15.616 -2.301 1.00 83.94 261 SER A O 1
ATOM 2127 N N . PHE A 1 262 ? -11.156 -17.693 -3.033 1.00 87.00 262 PHE A N 1
ATOM 2128 C CA . PHE A 1 262 ? -12.204 -18.351 -2.250 1.00 87.00 262 PHE A CA 1
ATOM 2129 C C . PHE A 1 262 ? -11.969 -18.196 -0.742 1.00 87.00 262 PHE A C 1
ATOM 2131 O O . PHE A 1 262 ? -12.870 -17.773 -0.013 1.00 87.00 262 PHE A O 1
ATOM 2138 N N . LEU A 1 263 ? -10.746 -18.475 -0.276 1.00 85.50 263 LEU A N 1
ATOM 2139 C CA . LEU A 1 263 ? -10.369 -18.316 1.129 1.00 85.50 263 LEU A CA 1
ATOM 2140 C C . LEU A 1 263 ? -10.544 -16.867 1.590 1.00 85.50 263 LEU A C 1
ATOM 2142 O O . LEU A 1 263 ? -11.097 -16.625 2.663 1.00 85.50 263 LEU A O 1
ATOM 2146 N N . LEU A 1 264 ? -10.135 -15.898 0.767 1.00 81.00 264 LEU A N 1
ATOM 2147 C CA . LEU A 1 264 ? -10.316 -14.480 1.061 1.00 81.00 264 LEU A CA 1
ATOM 2148 C C . LEU A 1 264 ? -11.801 -14.143 1.248 1.00 81.00 264 LEU A C 1
ATOM 2150 O O . LEU A 1 264 ? -12.162 -13.559 2.270 1.00 81.00 264 LEU A O 1
ATOM 2154 N N . GLY A 1 265 ? -12.673 -14.558 0.322 1.00 77.31 265 GLY A N 1
ATOM 2155 C CA . GLY A 1 265 ? -14.121 -14.345 0.433 1.00 77.31 265 GLY A CA 1
ATOM 2156 C C . GLY A 1 265 ? -14.718 -14.974 1.697 1.00 77.31 265 GLY A C 1
ATOM 2157 O O . GLY A 1 265 ? -15.458 -14.312 2.431 1.00 77.31 265 GLY A O 1
ATOM 2158 N N . PHE A 1 266 ? -14.321 -16.211 2.006 1.00 83.62 266 PHE A N 1
ATOM 2159 C CA . PHE A 1 266 ? -14.736 -16.920 3.216 1.00 83.62 266 PHE A CA 1
ATOM 2160 C C . PHE A 1 266 ? -14.340 -16.166 4.497 1.00 83.62 266 PHE A C 1
ATOM 2162 O O . PHE A 1 266 ? -15.164 -15.995 5.401 1.00 83.62 266 PHE A O 1
ATOM 2169 N N . PHE A 1 267 ? -13.109 -15.645 4.574 1.00 79.00 267 PHE A N 1
ATOM 2170 C CA . PHE A 1 267 ? -12.656 -14.857 5.724 1.00 79.00 267 PHE A CA 1
ATOM 2171 C C . PHE A 1 267 ? -13.373 -13.506 5.841 1.00 79.00 267 PHE A C 1
ATOM 2173 O O . PHE A 1 267 ? -13.767 -13.146 6.954 1.00 79.00 267 PHE A O 1
ATOM 2180 N N . VAL A 1 268 ? -13.601 -12.779 4.733 1.00 73.06 268 VAL A N 1
ATOM 2181 C CA . VAL A 1 268 ? -14.393 -11.528 4.750 1.00 73.06 268 VAL A CA 1
ATOM 2182 C C . VAL A 1 268 ? -15.778 -11.808 5.333 1.00 73.06 268 VAL A C 1
ATOM 2184 O O . VAL A 1 268 ? -16.204 -11.128 6.268 1.00 73.06 268 VAL A O 1
ATOM 2187 N N . GLN A 1 269 ? -16.468 -12.825 4.809 1.00 76.06 269 GLN A N 1
ATOM 2188 C CA . GLN A 1 269 ? -17.817 -13.181 5.241 1.00 76.06 269 GLN A CA 1
ATOM 2189 C C . GLN A 1 269 ? -17.844 -13.609 6.713 1.00 76.06 269 GLN A C 1
ATOM 2191 O O . GLN A 1 269 ? -18.684 -13.134 7.481 1.00 76.06 269 GLN A O 1
ATOM 2196 N N . GLY A 1 270 ? -16.902 -14.460 7.133 1.00 74.38 270 GLY A N 1
ATOM 2197 C CA . GLY A 1 270 ? -16.794 -14.916 8.518 1.00 74.38 270 GLY A CA 1
ATOM 2198 C C . GLY A 1 270 ? -16.530 -13.775 9.507 1.00 74.38 270 GLY A C 1
ATOM 2199 O O . GLY A 1 270 ? -17.105 -13.755 10.599 1.00 74.38 270 GLY A O 1
ATOM 2200 N N . LEU A 1 271 ? -15.702 -12.795 9.129 1.00 69.75 271 LEU A N 1
ATOM 2201 C CA . LEU A 1 271 ? -15.453 -11.595 9.935 1.00 69.75 271 LEU A CA 1
ATOM 2202 C C . LEU A 1 271 ? -16.677 -10.670 9.977 1.00 69.75 271 LEU A C 1
ATOM 2204 O O . LEU A 1 271 ? -17.032 -10.188 11.055 1.00 69.75 271 LEU A O 1
ATOM 2208 N N . ALA A 1 272 ? -17.350 -10.470 8.841 1.00 66.50 272 ALA A N 1
ATOM 2209 C CA . ALA A 1 272 ? -18.564 -9.663 8.754 1.00 66.50 272 ALA A CA 1
ATOM 2210 C C . ALA A 1 272 ? -19.701 -10.243 9.614 1.00 66.50 272 ALA A C 1
ATOM 2212 O O . ALA A 1 272 ? -20.334 -9.514 10.375 1.00 66.50 272 ALA A O 1
ATOM 2213 N N . TYR A 1 273 ? -19.911 -11.562 9.596 1.00 67.56 273 TYR A N 1
ATOM 2214 C CA . TYR A 1 273 ? -20.939 -12.212 10.418 1.00 67.56 273 TYR A CA 1
ATOM 2215 C C . TYR A 1 273 ? -20.695 -12.044 11.931 1.00 67.56 273 TYR A C 1
ATOM 2217 O O . TYR A 1 273 ? -21.633 -11.991 12.723 1.00 67.56 273 TYR A O 1
ATOM 2225 N N . ARG A 1 274 ? -19.431 -11.897 12.354 1.00 61.94 274 ARG A N 1
ATOM 2226 C CA . ARG A 1 274 ? -19.038 -11.685 13.761 1.00 61.94 274 ARG A CA 1
ATOM 2227 C C . ARG A 1 274 ? -19.070 -10.216 14.210 1.00 61.94 274 ARG A C 1
ATOM 2229 O O . ARG A 1 274 ? -18.728 -9.925 15.362 1.00 61.94 274 ARG A O 1
ATOM 2236 N N . LEU A 1 275 ? -19.509 -9.284 13.358 1.00 55.38 275 LEU A N 1
ATOM 2237 C CA . LEU A 1 275 ? -19.721 -7.872 13.715 1.00 55.38 275 LEU A CA 1
ATOM 2238 C C . LEU A 1 275 ? -20.555 -7.627 14.993 1.00 55.38 275 LEU A C 1
ATOM 2240 O O . LEU A 1 275 ? -20.189 -6.706 15.729 1.00 55.38 275 LEU A O 1
ATOM 2244 N N . PRO A 1 276 ? -21.592 -8.422 15.339 1.00 51.72 276 PRO A N 1
ATOM 2245 C CA . PRO A 1 276 ? -22.391 -8.139 16.530 1.00 51.72 276 PRO A CA 1
ATOM 2246 C C . PRO A 1 276 ? -21.682 -8.427 17.871 1.00 51.72 276 PRO A C 1
ATOM 2248 O O . PRO A 1 276 ? -22.116 -7.917 18.899 1.00 51.72 276 PRO A O 1
ATOM 2251 N N . MET A 1 277 ? -20.585 -9.199 17.901 1.00 48.19 277 MET A N 1
ATOM 2252 C CA . MET A 1 277 ? -20.022 -9.745 19.156 1.00 48.19 277 MET A CA 1
ATOM 2253 C C . MET A 1 277 ? -18.990 -8.828 19.850 1.00 48.19 277 MET A C 1
ATOM 2255 O O . MET A 1 277 ? -18.836 -8.884 21.070 1.00 48.19 277 MET A O 1
ATOM 2259 N N . SER A 1 278 ? -18.301 -7.940 19.119 1.00 63.22 278 SER A N 1
ATOM 2260 C CA . SER A 1 278 ? -17.555 -6.808 19.698 1.00 63.22 278 SER A CA 1
ATOM 2261 C C . SER A 1 278 ? -17.285 -5.715 18.653 1.00 63.22 278 SER A C 1
ATOM 2263 O O . SER A 1 278 ? -16.343 -5.789 17.868 1.00 63.22 278 SER A O 1
ATOM 2265 N N . VAL A 1 279 ? -18.086 -4.641 18.682 1.00 69.56 279 VAL A N 1
ATOM 2266 C CA . VAL A 1 279 ? -18.056 -3.551 17.679 1.00 69.56 279 VAL A CA 1
ATOM 2267 C C . VAL A 1 279 ? -16.637 -3.051 17.381 1.00 69.56 279 VAL A C 1
ATOM 2269 O O . VAL A 1 279 ? -16.304 -2.840 16.225 1.00 69.56 279 VAL A O 1
ATOM 2272 N N . PHE A 1 280 ? -15.771 -2.907 18.391 1.00 77.06 280 PHE A N 1
ATOM 2273 C CA . PHE A 1 280 ? -14.393 -2.443 18.186 1.00 77.06 280 PHE A CA 1
ATOM 2274 C C . PHE A 1 280 ? -13.520 -3.456 17.427 1.00 77.06 280 PHE A C 1
ATOM 2276 O O . PHE A 1 280 ? -12.941 -3.112 16.400 1.00 77.06 280 PHE A O 1
ATOM 2283 N N . SER A 1 281 ? -13.419 -4.696 17.921 1.00 76.19 281 SER A N 1
ATOM 2284 C CA . SER A 1 281 ? -12.523 -5.706 17.346 1.00 76.19 281 SER A CA 1
ATOM 2285 C C . SER A 1 281 ? -12.996 -6.148 15.968 1.00 76.19 281 SER A C 1
ATOM 2287 O O . SER A 1 281 ? -12.187 -6.231 15.052 1.00 76.19 281 SER A O 1
ATOM 2289 N N . SER A 1 282 ? -14.299 -6.384 15.803 1.00 74.50 282 SER A N 1
ATOM 2290 C CA . SER A 1 282 ? -14.852 -6.811 14.518 1.00 74.50 282 SER A CA 1
ATOM 2291 C C . SER A 1 282 ? -14.744 -5.710 13.462 1.00 74.50 282 SER A C 1
ATOM 2293 O O . SER A 1 282 ? -14.410 -6.011 12.323 1.00 74.50 282 SER A O 1
ATOM 2295 N N . THR A 1 283 ? -14.929 -4.434 13.835 1.00 76.88 283 THR A N 1
ATOM 2296 C CA . THR A 1 283 ? -14.691 -3.303 12.918 1.00 76.88 283 THR A CA 1
ATOM 2297 C C . THR A 1 283 ? -13.240 -3.245 12.483 1.00 76.88 283 THR A C 1
ATOM 2299 O O . THR A 1 283 ? -12.975 -3.158 11.294 1.00 76.88 283 THR A O 1
ATOM 2302 N N . LEU A 1 284 ? -12.306 -3.278 13.434 1.00 84.62 284 LEU A N 1
ATOM 2303 C CA . LEU A 1 284 ? -10.879 -3.177 13.147 1.00 84.62 284 LEU A CA 1
ATOM 2304 C C . LEU A 1 284 ? -10.415 -4.310 12.217 1.00 84.62 284 LEU A C 1
ATOM 2306 O O . LEU A 1 284 ? -9.669 -4.063 11.271 1.00 84.62 284 LEU A O 1
ATOM 2310 N N . LEU A 1 285 ? -10.879 -5.542 12.463 1.00 85.31 285 LEU A N 1
ATOM 2311 C CA . LEU A 1 285 ? -10.542 -6.688 11.619 1.00 85.31 285 LEU A CA 1
ATOM 2312 C C . LEU A 1 285 ? -11.180 -6.556 10.236 1.00 85.31 285 LEU A C 1
ATOM 2314 O O . LEU A 1 285 ? -10.514 -6.759 9.228 1.00 85.31 285 LEU A O 1
ATOM 2318 N N . LEU A 1 286 ? -12.450 -6.162 10.170 1.00 83.62 286 LEU A N 1
ATOM 2319 C CA . LEU A 1 286 ? -13.137 -5.999 8.896 1.00 83.62 286 LEU A CA 1
ATOM 2320 C C . LEU A 1 286 ? -12.513 -4.885 8.050 1.00 83.62 286 LEU A C 1
ATOM 2322 O O . LEU A 1 286 ? -12.255 -5.103 6.872 1.00 83.62 286 LEU A O 1
ATOM 2326 N N . THR A 1 287 ? -12.241 -3.711 8.626 1.00 83.00 287 THR A N 1
ATOM 2327 C CA . THR A 1 287 ? -11.655 -2.594 7.875 1.00 83.00 287 THR A CA 1
ATOM 2328 C C . THR A 1 287 ? -10.268 -2.931 7.374 1.00 83.00 287 THR A C 1
ATOM 2330 O O . THR A 1 287 ? -10.002 -2.713 6.197 1.00 83.00 287 THR A O 1
ATOM 2333 N N . GLY A 1 288 ? -9.417 -3.513 8.223 1.00 88.31 288 GLY A N 1
ATOM 2334 C CA . GLY A 1 288 ? -8.086 -3.952 7.818 1.00 88.31 288 GLY A CA 1
ATOM 2335 C C . GLY A 1 288 ? -8.130 -5.001 6.709 1.00 88.31 288 GLY A C 1
ATOM 2336 O O . GLY A 1 288 ? -7.428 -4.872 5.707 1.00 88.31 288 GLY A O 1
ATOM 2337 N N . PHE A 1 289 ? -9.015 -5.993 6.835 1.00 86.94 289 PHE A N 1
ATOM 2338 C CA . PHE A 1 289 ? -9.144 -7.054 5.842 1.00 86.94 289 PHE A CA 1
ATOM 2339 C C . PHE A 1 289 ? -9.746 -6.553 4.519 1.00 86.94 289 PHE A C 1
ATOM 2341 O O . PHE A 1 289 ? -9.241 -6.912 3.458 1.00 86.94 289 PHE A O 1
ATOM 2348 N N . MET A 1 290 ? -10.746 -5.661 4.548 1.00 84.00 290 MET A N 1
ATOM 2349 C CA . MET A 1 290 ? -11.280 -5.004 3.342 1.00 84.00 290 MET A CA 1
ATOM 2350 C C . MET A 1 290 ? -10.221 -4.143 2.645 1.00 84.00 290 MET A C 1
ATOM 2352 O O . MET A 1 290 ? -10.121 -4.177 1.420 1.00 84.00 290 MET A O 1
ATOM 2356 N N . PHE A 1 291 ? -9.409 -3.408 3.415 1.00 86.25 291 PHE A N 1
ATOM 2357 C CA . PHE A 1 291 ? -8.297 -2.621 2.880 1.00 86.25 291 PHE A CA 1
ATOM 2358 C C . PHE A 1 291 ? -7.318 -3.516 2.123 1.00 86.25 291 PHE A C 1
ATOM 2360 O O . PHE A 1 291 ? -7.066 -3.294 0.941 1.00 86.25 291 PHE A O 1
ATOM 2367 N N . MET A 1 292 ? -6.821 -4.571 2.773 1.00 87.81 292 MET A N 1
ATOM 2368 C CA . MET A 1 292 ? -5.897 -5.510 2.136 1.00 87.81 292 MET A CA 1
ATOM 2369 C C . MET A 1 292 ? -6.526 -6.184 0.917 1.00 87.81 292 MET A C 1
ATOM 2371 O O . MET A 1 292 ? -5.867 -6.296 -0.108 1.00 87.81 292 MET A O 1
ATOM 2375 N N . SER A 1 293 ? -7.804 -6.564 0.990 1.00 84.25 293 SER A N 1
ATOM 2376 C CA . SER A 1 293 ? -8.508 -7.251 -0.098 1.00 84.25 293 SER A CA 1
ATOM 2377 C C . SER A 1 293 ? -8.621 -6.399 -1.360 1.00 84.25 293 SER A C 1
ATOM 2379 O O . SER A 1 293 ? -8.328 -6.884 -2.446 1.00 84.25 293 SER A O 1
ATOM 2381 N N . ILE A 1 294 ? -8.987 -5.122 -1.248 1.00 82.12 294 ILE A N 1
ATOM 2382 C CA . ILE A 1 294 ? -9.102 -4.253 -2.431 1.00 82.12 294 ILE A CA 1
ATOM 2383 C C . ILE A 1 294 ? -7.726 -3.927 -3.000 1.00 82.12 294 ILE A C 1
ATOM 2385 O O . ILE A 1 294 ? -7.519 -4.002 -4.210 1.00 82.12 294 ILE A O 1
ATOM 2389 N N . TYR A 1 295 ? -6.754 -3.628 -2.135 1.00 83.81 295 TYR A N 1
ATOM 2390 C CA . TYR A 1 295 ? -5.395 -3.358 -2.595 1.00 83.81 295 TYR A CA 1
ATOM 2391 C C . TYR A 1 295 ? -4.659 -4.602 -3.076 1.00 83.81 295 TYR A C 1
ATOM 2393 O O . TYR A 1 295 ? -3.647 -4.456 -3.750 1.00 83.81 295 TYR A O 1
ATOM 2401 N N . SER A 1 296 ? -5.176 -5.803 -2.815 1.00 80.44 296 SER A N 1
ATOM 2402 C CA . SER A 1 296 ? -4.621 -7.053 -3.334 1.00 80.44 296 SER A CA 1
ATOM 2403 C C . SER A 1 296 ? -4.634 -7.121 -4.867 1.00 80.44 296 SER A C 1
ATOM 2405 O O . SER A 1 296 ? -3.757 -7.762 -5.450 1.00 80.44 296 SER A O 1
ATOM 2407 N N . LEU A 1 297 ? -5.564 -6.399 -5.510 1.00 76.50 297 LEU A N 1
ATOM 2408 C CA . LEU A 1 297 ? -5.628 -6.224 -6.964 1.00 76.50 297 LEU A CA 1
ATOM 2409 C C . LEU A 1 297 ? -4.457 -5.380 -7.477 1.00 76.50 297 LEU A C 1
ATOM 2411 O O . LEU A 1 297 ? -3.870 -5.681 -8.511 1.00 76.50 297 LEU A O 1
ATOM 2415 N N . PHE A 1 298 ? -4.092 -4.346 -6.719 1.00 74.12 298 PHE A N 1
ATOM 2416 C CA . PHE A 1 298 ? -3.123 -3.333 -7.127 1.00 74.12 298 PHE A CA 1
ATOM 2417 C C . PHE A 1 298 ? -1.754 -3.482 -6.481 1.00 74.12 298 PHE A C 1
ATOM 2419 O O . PHE A 1 298 ? -0.912 -2.641 -6.737 1.00 74.12 298 PHE A O 1
ATOM 2426 N N . GLN A 1 299 ? -1.520 -4.446 -5.591 1.00 79.00 299 GLN A N 1
ATOM 2427 C CA . GLN A 1 299 ? -0.226 -4.750 -4.963 1.00 79.00 299 GLN A CA 1
ATOM 2428 C C . GLN A 1 299 ? -0.314 -6.039 -4.150 1.00 79.00 299 GLN A C 1
ATOM 2430 O O . GLN A 1 299 ? -1.397 -6.532 -3.827 1.00 79.00 299 GLN A O 1
ATOM 2435 N N . ALA A 1 300 ? 0.835 -6.582 -3.770 1.00 78.44 300 ALA A N 1
ATOM 2436 C CA . ALA A 1 300 ? 0.928 -7.690 -2.830 1.00 78.44 300 ALA A CA 1
ATOM 2437 C C . ALA A 1 300 ? 0.598 -7.235 -1.384 1.00 78.44 300 ALA A C 1
ATOM 2439 O O . ALA A 1 300 ? 1.433 -7.242 -0.482 1.00 78.44 300 ALA A O 1
ATOM 2440 N N . ALA A 1 301 ? -0.643 -6.787 -1.155 1.00 83.31 301 ALA A N 1
ATOM 2441 C CA . ALA A 1 301 ? -1.116 -6.243 0.119 1.00 83.31 301 ALA A CA 1
ATOM 2442 C C . ALA A 1 301 ? -0.982 -7.242 1.285 1.00 83.31 301 ALA A C 1
ATOM 2444 O O . ALA A 1 301 ? -0.758 -6.831 2.424 1.00 83.31 301 ALA A O 1
ATOM 2445 N N . PHE A 1 302 ? -1.060 -8.544 0.993 1.00 80.19 302 PHE A N 1
ATOM 2446 C CA . PHE A 1 302 ? -0.902 -9.622 1.971 1.00 80.19 302 PHE A CA 1
ATOM 2447 C C . PHE A 1 302 ? 0.551 -10.028 2.240 1.00 80.19 302 PHE A C 1
ATOM 2449 O O . PHE A 1 302 ? 0.783 -10.820 3.140 1.00 80.19 302 PHE A O 1
ATOM 2456 N N . THR A 1 303 ? 1.536 -9.493 1.520 1.00 76.25 303 THR A N 1
ATOM 2457 C CA . THR A 1 303 ? 2.962 -9.758 1.796 1.00 76.25 303 THR A CA 1
ATOM 2458 C C . THR A 1 303 ? 3.712 -8.502 2.247 1.00 76.25 303 THR A C 1
ATOM 2460 O O . THR A 1 303 ? 4.897 -8.546 2.564 1.00 76.25 303 THR A O 1
ATOM 2463 N N . GLY A 1 304 ? 3.027 -7.362 2.287 1.00 79.25 304 GLY A N 1
ATOM 2464 C CA . GLY A 1 304 ? 3.629 -6.064 2.537 1.00 79.25 304 GLY A CA 1
ATOM 2465 C C . GLY A 1 304 ? 3.349 -5.477 3.926 1.00 79.25 304 GLY A C 1
ATOM 2466 O O . GLY A 1 304 ? 2.836 -6.142 4.831 1.00 79.25 304 GLY A O 1
ATOM 2467 N N . PRO A 1 305 ? 3.620 -4.172 4.090 1.00 85.38 305 PRO A N 1
ATOM 2468 C CA . PRO A 1 305 ? 3.446 -3.460 5.356 1.00 85.38 305 PRO A CA 1
ATOM 2469 C C . PRO A 1 305 ? 1.990 -3.417 5.848 1.00 85.38 305 PRO A C 1
ATOM 2471 O O . PRO A 1 305 ? 1.749 -3.273 7.047 1.00 85.38 305 PRO A O 1
ATOM 2474 N N . MET A 1 306 ? 1.010 -3.571 4.949 1.00 89.00 306 MET A N 1
ATOM 2475 C CA . MET A 1 306 ? -0.406 -3.664 5.320 1.00 89.00 306 MET A CA 1
ATOM 2476 C C . MET A 1 306 ? -0.696 -4.901 6.174 1.00 89.00 306 MET A C 1
ATOM 2478 O O . MET A 1 306 ? -1.365 -4.771 7.201 1.00 89.00 306 MET A O 1
ATOM 2482 N N . LEU A 1 307 ? -0.159 -6.072 5.797 1.00 87.69 307 LEU A N 1
ATOM 2483 C CA . LEU A 1 307 ? -0.307 -7.297 6.584 1.00 87.69 307 LEU A CA 1
ATOM 2484 C C . LEU A 1 307 ? 0.290 -7.112 7.981 1.00 87.69 307 LEU A C 1
ATOM 2486 O O . LEU A 1 307 ? -0.350 -7.453 8.972 1.00 87.69 307 LEU A O 1
ATOM 2490 N N . ALA A 1 308 ? 1.481 -6.523 8.085 1.00 88.00 308 ALA A N 1
ATOM 2491 C CA . ALA A 1 308 ? 2.102 -6.264 9.381 1.00 88.00 308 ALA A CA 1
ATOM 2492 C C . ALA A 1 308 ? 1.254 -5.319 10.252 1.00 88.00 308 ALA A C 1
ATOM 2494 O O . ALA A 1 308 ? 1.019 -5.604 11.428 1.00 88.00 308 ALA A O 1
ATOM 2495 N N . GLY A 1 309 ? 0.705 -4.246 9.670 1.00 90.12 309 GLY A N 1
ATOM 2496 C CA . GLY A 1 309 ? -0.247 -3.366 10.358 1.00 90.12 309 GLY A CA 1
ATOM 2497 C C . GLY A 1 309 ? -1.517 -4.095 10.822 1.00 90.12 309 GLY A C 1
ATOM 2498 O O . GLY A 1 309 ? -2.045 -3.819 11.906 1.00 90.12 309 GLY A O 1
ATOM 2499 N N . TYR A 1 310 ? -1.983 -5.073 10.041 1.00 89.88 310 TYR A N 1
ATOM 2500 C CA . TYR A 1 310 ? -3.115 -5.933 10.385 1.00 89.88 310 TYR A CA 1
ATOM 2501 C C . TYR A 1 310 ? -2.791 -6.929 11.512 1.00 89.88 310 TYR A C 1
ATOM 2503 O O . TYR A 1 310 ? -3.592 -7.123 12.428 1.00 89.88 310 TYR A O 1
ATOM 2511 N N . ILE A 1 311 ? -1.591 -7.509 11.517 1.00 88.44 311 ILE A N 1
ATOM 2512 C CA . ILE A 1 311 ? -1.121 -8.400 12.586 1.00 88.44 311 ILE A CA 1
ATOM 2513 C C . ILE A 1 311 ? -0.992 -7.638 13.916 1.00 88.44 311 ILE A C 1
ATOM 2515 O O . ILE A 1 311 ? -1.486 -8.105 14.945 1.00 88.44 311 ILE A O 1
ATOM 2519 N N . LEU A 1 312 ? -0.420 -6.426 13.911 1.00 89.12 312 LEU A N 1
ATOM 2520 C CA . LEU A 1 312 ? -0.362 -5.551 15.099 1.00 89.12 312 LEU A CA 1
ATOM 2521 C C . LEU A 1 312 ? -1.761 -5.252 15.666 1.00 89.12 312 LEU A C 1
ATOM 2523 O O . LEU A 1 312 ? -1.991 -5.218 16.882 1.00 89.12 312 LEU A O 1
ATOM 2527 N N . SER A 1 313 ? -2.717 -5.077 14.760 1.00 88.56 313 SER A N 1
ATOM 2528 C CA . SER A 1 313 ? -4.135 -4.896 15.049 1.00 88.56 313 SER A CA 1
ATOM 2529 C C . SER A 1 313 ? -4.747 -6.114 15.763 1.00 88.56 313 SER A C 1
ATOM 2531 O O . SER A 1 313 ? -5.424 -5.953 16.785 1.00 88.56 313 SER A O 1
ATOM 2533 N N . ILE A 1 314 ? -4.434 -7.337 15.318 1.00 85.50 314 ILE A N 1
ATOM 2534 C CA . ILE A 1 314 ? -4.841 -8.587 15.985 1.00 85.50 314 ILE A CA 1
ATOM 2535 C C . ILE A 1 314 ? -4.237 -8.689 17.392 1.00 85.50 314 ILE A C 1
ATOM 2537 O O . ILE A 1 314 ? -4.968 -8.951 18.353 1.00 85.50 314 ILE A O 1
ATOM 2541 N N . PHE A 1 315 ? -2.935 -8.426 17.549 1.00 85.38 315 PHE A N 1
ATOM 2542 C CA . PHE A 1 315 ? -2.273 -8.470 18.860 1.00 85.38 315 PHE A CA 1
ATOM 2543 C C . PHE A 1 315 ? -2.905 -7.507 19.869 1.00 85.38 315 PHE A C 1
ATOM 2545 O O . PHE A 1 315 ? -3.084 -7.851 21.040 1.00 85.38 315 PHE A O 1
ATOM 2552 N N . THR A 1 316 ? -3.319 -6.325 19.411 1.00 83.31 316 THR A N 1
ATOM 2553 C CA . THR A 1 316 ? -4.027 -5.348 20.250 1.00 83.31 316 THR A CA 1
ATOM 2554 C C . THR A 1 316 ? -5.351 -5.916 20.768 1.00 83.31 316 THR A C 1
ATOM 2556 O O . THR A 1 316 ? -5.659 -5.790 21.954 1.00 83.31 316 THR A O 1
ATOM 2559 N N . ILE A 1 317 ? -6.113 -6.609 19.918 1.00 81.56 317 ILE A N 1
ATOM 2560 C CA . ILE A 1 317 ? -7.362 -7.273 20.319 1.00 81.56 317 ILE A CA 1
ATOM 2561 C C . ILE A 1 317 ? -7.095 -8.389 21.334 1.00 81.56 317 ILE A C 1
ATOM 2563 O O . ILE A 1 317 ? -7.811 -8.484 22.334 1.00 81.56 317 ILE A O 1
ATOM 2567 N N . MET A 1 318 ? -6.078 -9.221 21.093 1.00 79.00 318 MET A N 1
ATOM 2568 C CA . MET A 1 318 ? -5.713 -10.315 22.000 1.00 79.00 318 MET A CA 1
ATOM 2569 C C . MET A 1 318 ? -5.346 -9.786 23.387 1.00 79.00 318 MET A C 1
ATOM 2571 O O . MET A 1 318 ? -5.872 -10.271 24.387 1.00 79.00 318 MET A O 1
ATOM 2575 N N . LYS A 1 319 ? -4.529 -8.728 23.447 1.00 78.94 319 LYS A N 1
ATOM 2576 C CA . LYS A 1 319 ? -4.144 -8.077 24.705 1.00 78.94 319 LYS A CA 1
ATOM 2577 C C . LYS A 1 319 ? -5.350 -7.515 25.464 1.00 78.94 319 LYS A C 1
ATOM 2579 O O . LYS A 1 319 ? -5.448 -7.693 26.675 1.00 78.94 319 LYS A O 1
ATOM 2584 N N . ILE A 1 320 ? -6.299 -6.885 24.763 1.00 77.50 320 ILE A N 1
ATOM 2585 C CA . ILE A 1 320 ? -7.536 -6.371 25.379 1.00 77.50 320 ILE A CA 1
ATOM 2586 C C . ILE A 1 320 ? -8.379 -7.510 25.972 1.00 77.50 320 ILE A C 1
ATOM 2588 O O . ILE A 1 320 ? -8.935 -7.351 27.058 1.00 77.50 320 ILE A O 1
ATOM 2592 N N . LYS A 1 321 ? -8.486 -8.652 25.278 1.00 72.62 321 LYS A N 1
ATOM 2593 C CA . LYS A 1 321 ? -9.232 -9.819 25.776 1.00 72.62 321 LYS A CA 1
ATOM 2594 C C . LYS A 1 321 ? -8.574 -10.443 27.007 1.00 72.62 321 LYS A C 1
ATOM 2596 O O . LYS A 1 321 ? -9.276 -10.707 27.975 1.00 72.62 321 LYS A O 1
ATOM 2601 N N . LEU A 1 322 ? -7.252 -10.624 26.990 1.00 68.44 322 LEU A N 1
ATOM 2602 C CA . LEU A 1 322 ? -6.504 -11.172 28.129 1.00 68.44 322 LEU A CA 1
ATOM 2603 C C . LEU A 1 322 ? -6.688 -10.317 29.388 1.00 68.44 322 LEU A C 1
ATOM 2605 O O . LEU A 1 322 ? -7.003 -10.846 30.446 1.00 68.44 322 LEU A O 1
ATOM 2609 N N . ASN A 1 323 ? -6.599 -8.991 29.258 1.00 68.81 323 ASN A N 1
ATOM 2610 C CA . ASN A 1 323 ? -6.803 -8.088 30.392 1.00 68.81 323 ASN A CA 1
ATOM 2611 C C . ASN A 1 323 ? -8.234 -8.116 30.950 1.00 68.81 323 ASN A C 1
ATOM 2613 O O . ASN A 1 323 ? -8.415 -7.826 32.122 1.00 68.81 323 ASN A O 1
ATOM 2617 N N . ARG A 1 324 ? -9.248 -8.444 30.138 1.00 62.72 324 ARG A N 1
ATOM 2618 C CA . ARG A 1 324 ? -10.640 -8.571 30.602 1.00 62.72 324 ARG A CA 1
ATOM 2619 C C . ARG A 1 324 ? -10.923 -9.871 31.344 1.00 62.72 324 ARG A C 1
ATOM 2621 O O . ARG A 1 324 ? -11.835 -9.882 32.150 1.00 62.72 324 ARG A O 1
ATOM 2628 N N . ASN A 1 325 ? -10.189 -10.937 31.042 1.00 57.09 325 ASN A N 1
ATOM 2629 C CA . ASN A 1 325 ? -10.360 -12.230 31.705 1.00 57.09 325 ASN A CA 1
ATOM 2630 C C . ASN A 1 325 ? -9.583 -12.319 33.031 1.00 57.09 325 ASN A C 1
ATOM 2632 O O . ASN A 1 325 ? -9.809 -13.245 33.799 1.00 57.09 325 ASN A O 1
ATOM 2636 N N . ASN A 1 326 ? -8.669 -11.375 33.277 1.00 48.84 326 ASN A N 1
ATOM 2637 C CA . ASN A 1 326 ? -7.851 -11.283 34.489 1.00 48.84 326 ASN A CA 1
ATOM 2638 C C . ASN A 1 326 ? -8.395 -10.262 35.515 1.00 48.84 326 ASN A C 1
ATOM 2640 O O . ASN A 1 326 ? -7.689 -9.938 36.469 1.00 48.84 326 ASN A O 1
ATOM 2644 N N . ILE A 1 327 ? -9.601 -9.725 35.295 1.00 46.91 327 ILE A N 1
ATOM 2645 C CA . ILE A 1 327 ? -10.341 -8.815 36.191 1.00 46.91 327 ILE A CA 1
ATOM 2646 C C . ILE A 1 327 ? -11.648 -9.507 36.561 1.00 46.91 327 ILE A C 1
ATOM 2648 O O . ILE A 1 327 ? -12.017 -9.460 37.751 1.00 46.91 327 ILE A O 1
#

Organism: NCBI:txid2484911

Secondary structure (DSSP, 8-state):
-HHHHHHHHHHHHHHT--HHHHHHHHTTTTTSS-GGGTT-HHHHHHIIIIIHHHHHHHHHHHHHHHHHH---HHHHHHHHHHHHHHHHTTTSSHHHHHHHHHHHHHHHHHH-TT----HHHHHHHHHHHHHHHHHHHHHHHTT-TTS---HHHHHIIIIIIHHHHHHHHHHHHHT-TT-HHHHTS-S--TTHHHHHHHHHHHHHTT--S----HHHHHHHHSS-EEEEE-TTS-EEEE-----HHHHHHHHHHHHHHHHHHHHHHHHHHHHHHTTTT-HHHHHHHHHHHHHHHHHHHHS-TTTSHHHHHHHHHHHHHHHHHHHHHT-